Protein AF-A0A6G6J8R9-F1 (afdb_monomer_lite)

Structure (mmCIF, N/CA/C/O backbone):
data_AF-A0A6G6J8R9-F1
#
_entry.id   AF-A0A6G6J8R9-F1
#
loop_
_atom_site.group_PDB
_atom_site.id
_atom_site.type_symbol
_atom_site.label_atom_id
_atom_site.label_alt_id
_atom_site.label_comp_id
_atom_site.label_asym_id
_atom_site.label_entity_id
_atom_site.label_seq_id
_ato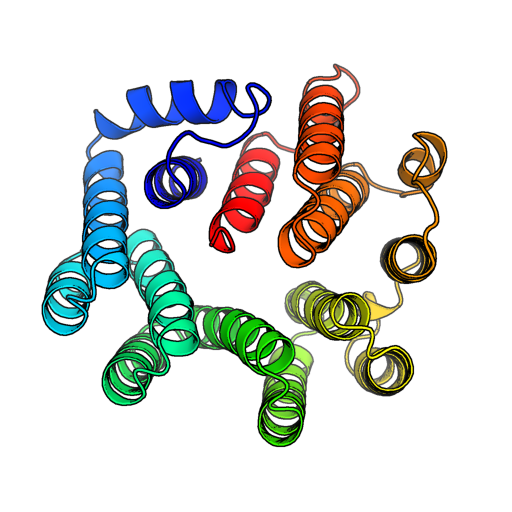m_site.pdbx_PDB_ins_code
_atom_site.Cartn_x
_atom_site.Cartn_y
_atom_site.Cartn_z
_atom_site.occupancy
_atom_site.B_iso_or_equiv
_atom_site.auth_seq_id
_atom_site.auth_comp_id
_atom_site.auth_asym_id
_atom_site.auth_atom_id
_atom_site.pdbx_PDB_model_num
ATOM 1 N N . MET A 1 1 ? 0.913 16.385 2.248 1.00 61.44 1 MET A N 1
ATOM 2 C CA . MET A 1 1 ? 1.879 16.703 3.328 1.00 61.44 1 MET A CA 1
ATOM 3 C C . MET A 1 1 ? 1.403 16.139 4.664 1.00 61.44 1 MET A C 1
ATOM 5 O O . MET A 1 1 ? 2.115 15.344 5.250 1.00 61.44 1 MET A O 1
ATOM 9 N N . TRP A 1 2 ? 0.182 16.445 5.098 1.00 71.56 2 TRP A N 1
ATOM 10 C CA . TRP A 1 2 ? -0.370 16.052 6.407 1.00 71.56 2 TRP A CA 1
ATOM 11 C C . TRP A 1 2 ? -0.486 14.539 6.625 1.00 71.56 2 TRP A C 1
ATOM 13 O O . TRP A 1 2 ? -0.008 14.016 7.627 1.00 71.56 2 TRP A O 1
ATOM 23 N N . LYS A 1 3 ? -0.973 13.816 5.610 1.00 70.94 3 LYS A N 1
ATOM 24 C CA . LYS A 1 3 ? -0.937 12.347 5.555 1.00 70.94 3 LYS A CA 1
ATOM 25 C C . LYS A 1 3 ? 0.470 11.773 5.774 1.00 70.94 3 LYS A C 1
ATOM 27 O O . LYS A 1 3 ? 0.625 10.765 6.453 1.00 70.94 3 LYS A O 1
ATOM 32 N N . ALA A 1 4 ? 1.501 12.422 5.225 1.00 68.88 4 ALA A N 1
ATOM 33 C CA . ALA A 1 4 ? 2.893 11.996 5.390 1.00 68.88 4 ALA A CA 1
ATOM 34 C C . ALA A 1 4 ? 3.371 12.178 6.827 1.00 68.88 4 ALA A C 1
ATOM 36 O O . ALA A 1 4 ? 3.958 11.262 7.392 1.00 68.88 4 ALA A O 1
ATOM 37 N N . THR A 1 5 ? 3.041 13.314 7.437 1.00 69.81 5 THR A N 1
ATOM 38 C CA . THR A 1 5 ? 3.308 13.577 8.851 1.00 69.81 5 THR A CA 1
ATOM 39 C C . THR A 1 5 ? 2.690 12.520 9.766 1.00 69.81 5 THR A C 1
ATOM 41 O O . THR A 1 5 ? 3.388 11.956 10.608 1.00 69.81 5 THR A O 1
ATOM 44 N N . ALA A 1 6 ? 1.398 12.229 9.602 1.00 67.62 6 ALA A N 1
ATOM 45 C CA . ALA A 1 6 ? 0.714 11.227 10.416 1.00 67.62 6 ALA A CA 1
ATOM 46 C C . ALA A 1 6 ? 1.322 9.830 10.228 1.00 67.62 6 ALA A C 1
ATOM 48 O O . ALA A 1 6 ? 1.590 9.127 11.199 1.00 67.62 6 ALA A O 1
ATOM 49 N N . ALA A 1 7 ? 1.630 9.452 8.983 1.00 71.81 7 ALA A N 1
ATOM 50 C CA . ALA A 1 7 ? 2.270 8.174 8.693 1.00 71.81 7 ALA A CA 1
ATOM 51 C C . ALA A 1 7 ? 3.651 8.037 9.368 1.00 71.81 7 ALA A C 1
ATOM 53 O O . ALA A 1 7 ? 3.962 6.974 9.902 1.00 71.81 7 ALA A O 1
ATOM 54 N N . VAL A 1 8 ? 4.455 9.112 9.418 1.00 71.38 8 VAL A N 1
ATOM 55 C CA . VAL A 1 8 ? 5.732 9.137 10.163 1.00 71.38 8 VAL A CA 1
ATOM 56 C C . VAL A 1 8 ? 5.507 8.902 11.661 1.00 71.38 8 VAL A C 1
ATOM 58 O O . VAL A 1 8 ? 6.225 8.109 12.269 1.00 71.38 8 VAL A O 1
ATOM 61 N N . ARG A 1 9 ? 4.491 9.536 12.262 1.00 73.69 9 ARG A N 1
ATOM 62 C CA . ARG A 1 9 ? 4.158 9.358 13.689 1.00 73.69 9 ARG A CA 1
ATOM 63 C C . ARG A 1 9 ? 3.691 7.939 14.015 1.00 73.69 9 ARG A C 1
ATOM 65 O O . ARG A 1 9 ? 4.084 7.383 15.038 1.00 73.69 9 ARG A O 1
ATOM 72 N N . ILE A 1 10 ? 2.878 7.340 13.148 1.00 69.62 10 ILE A N 1
ATOM 73 C CA . ILE A 1 10 ? 2.374 5.968 13.318 1.00 69.62 10 ILE A CA 1
ATOM 74 C C . ILE A 1 10 ? 3.501 4.932 13.211 1.00 69.62 10 ILE A C 1
ATOM 76 O O . ILE A 1 10 ? 3.492 3.931 13.934 1.00 69.62 10 ILE A O 1
ATOM 80 N N . ALA A 1 11 ? 4.457 5.147 12.306 1.00 69.62 11 ALA A N 1
ATOM 81 C CA . ALA A 1 11 ? 5.571 4.227 12.094 1.00 69.62 11 ALA A CA 1
ATOM 82 C C . ALA A 1 11 ? 6.574 4.215 13.266 1.00 69.62 11 ALA A C 1
ATOM 84 O O . ALA A 1 11 ? 7.156 3.173 13.553 1.00 69.62 11 ALA A O 1
ATOM 85 N N . GLY A 1 12 ? 6.751 5.340 13.969 1.00 62.19 12 GLY A N 1
ATOM 86 C CA . GLY A 1 12 ? 7.795 5.491 14.989 1.00 62.19 12 GLY A CA 1
ATOM 87 C C . GLY A 1 12 ? 9.200 5.647 14.378 1.00 62.19 12 GLY A C 1
ATOM 88 O O . GLY A 1 12 ? 9.509 5.140 13.303 1.00 62.19 12 GLY A O 1
ATOM 89 N N . THR A 1 13 ? 10.079 6.398 15.043 1.00 52.44 13 THR A N 1
ATOM 90 C CA . THR A 1 13 ? 11.342 6.938 14.489 1.00 52.44 13 THR A CA 1
ATOM 91 C C . THR A 1 13 ? 12.520 5.947 14.406 1.00 52.44 13 THR A C 1
ATOM 93 O O . THR A 1 13 ? 13.646 6.313 14.725 1.00 52.44 13 THR A O 1
ATOM 96 N N . ASN A 1 14 ? 12.303 4.706 13.957 1.00 52.75 14 ASN A N 1
ATOM 97 C CA . ASN A 1 14 ? 13.387 3.733 13.699 1.00 52.75 14 ASN A CA 1
ATOM 98 C C . ASN A 1 14 ? 13.639 3.475 12.197 1.00 52.75 14 ASN A C 1
ATOM 100 O O . ASN A 1 14 ? 14.256 2.477 11.823 1.00 52.75 14 ASN A O 1
ATOM 104 N N . GLU A 1 15 ? 13.168 4.375 11.335 1.00 54.03 15 GLU A N 1
ATOM 105 C CA . GLU A 1 15 ? 13.446 4.396 9.894 1.00 54.03 15 GLU A CA 1
ATOM 106 C C . GLU A 1 15 ? 14.740 5.204 9.611 1.00 54.03 15 GLU A C 1
ATOM 108 O O . GLU A 1 15 ? 15.141 6.022 10.442 1.00 54.03 15 GLU A O 1
ATOM 113 N N . PRO A 1 16 ? 15.444 4.988 8.481 1.00 53.19 16 PRO A N 1
ATOM 114 C CA . PRO A 1 16 ? 16.748 5.610 8.221 1.00 53.19 16 PRO A CA 1
ATOM 115 C C . PRO A 1 16 ? 16.695 7.146 8.299 1.00 53.19 16 PRO A C 1
ATOM 117 O O . PRO A 1 16 ? 15.676 7.743 7.947 1.00 53.19 16 PRO A O 1
ATOM 120 N N . GLU A 1 17 ? 17.831 7.803 8.596 1.00 51.09 17 GLU A N 1
ATOM 121 C CA . GLU A 1 17 ? 18.002 9.277 8.510 1.00 51.09 17 GLU A CA 1
ATOM 122 C C . GLU A 1 17 ? 17.487 9.892 7.182 1.00 51.09 17 GLU A C 1
ATOM 124 O O . GLU A 1 17 ? 17.269 11.098 7.083 1.00 51.09 17 GLU A O 1
ATOM 129 N N . ALA A 1 18 ? 17.254 9.070 6.157 1.00 51.44 18 ALA A N 1
ATOM 130 C CA . ALA A 1 18 ? 16.716 9.416 4.846 1.00 51.44 18 ALA A CA 1
ATOM 131 C C . ALA A 1 18 ? 15.353 10.139 4.837 1.00 51.44 18 ALA A C 1
ATOM 133 O O . ALA A 1 18 ? 15.073 10.841 3.861 1.00 51.44 18 ALA A O 1
ATOM 134 N N . LEU A 1 19 ? 14.514 10.004 5.875 1.00 57.03 19 LEU A N 1
ATOM 135 C CA . LEU A 1 19 ? 13.190 10.656 5.942 1.00 57.03 19 LEU A CA 1
ATOM 136 C C . LEU A 1 19 ? 13.160 11.919 6.828 1.00 57.03 19 LEU A C 1
ATOM 138 O O . LEU A 1 19 ? 12.092 12.475 7.076 1.00 57.03 19 LEU A O 1
ATOM 142 N N . ARG A 1 20 ? 14.324 12.425 7.261 1.00 60.62 20 ARG A N 1
ATOM 143 C CA . ARG A 1 20 ? 14.467 13.561 8.199 1.00 60.62 20 ARG A CA 1
ATOM 144 C C . ARG A 1 20 ? 13.730 14.839 7.772 1.00 60.62 20 ARG A C 1
ATOM 146 O O . ARG A 1 20 ? 13.258 15.583 8.623 1.00 60.62 20 ARG A O 1
ATOM 153 N N . ALA A 1 21 ? 13.582 15.086 6.468 1.00 62.03 21 ALA A N 1
ATOM 154 C CA . ALA A 1 21 ? 12.791 16.213 5.964 1.00 62.03 21 ALA A CA 1
ATOM 155 C C . ALA A 1 21 ? 11.290 16.064 6.284 1.00 62.03 21 ALA A C 1
ATOM 157 O O . ALA A 1 21 ? 10.670 17.018 6.744 1.00 62.03 21 ALA A O 1
ATOM 158 N N . LEU A 1 22 ? 10.732 14.856 6.130 1.00 62.38 22 LEU A N 1
ATOM 159 C CA . LEU A 1 22 ? 9.338 14.567 6.486 1.00 62.38 22 LEU A CA 1
ATOM 160 C C . LEU A 1 22 ? 9.120 14.606 8.001 1.00 62.38 22 LEU A C 1
ATOM 162 O O . LEU A 1 22 ? 8.048 14.997 8.444 1.00 62.38 22 LEU A O 1
ATOM 166 N N . GLN A 1 23 ? 10.133 14.247 8.793 1.00 63.09 23 GLN A N 1
ATOM 167 C CA . GLN A 1 23 ? 10.086 14.367 10.251 1.00 63.09 23 GLN A CA 1
ATOM 168 C C . GLN A 1 23 ? 10.078 15.834 10.714 1.00 63.09 23 GLN A C 1
ATOM 170 O O . GLN A 1 23 ? 9.249 16.217 11.533 1.00 63.09 23 GLN A O 1
ATOM 175 N N . ASN A 1 24 ? 10.935 16.682 10.144 1.00 66.50 24 ASN A N 1
ATOM 176 C CA . ASN A 1 24 ? 10.939 18.113 10.464 1.00 66.50 24 ASN A CA 1
ATOM 177 C C . ASN A 1 24 ? 9.623 18.799 10.043 1.00 66.50 24 ASN A C 1
ATOM 179 O O . ASN A 1 24 ? 9.108 19.661 10.758 1.00 66.50 24 ASN A O 1
ATOM 183 N N . ASP A 1 25 ? 9.056 18.411 8.896 1.00 64.31 25 ASP A N 1
ATOM 184 C CA . ASP A 1 25 ? 7.737 18.885 8.459 1.00 64.31 25 ASP A CA 1
ATOM 185 C C . ASP A 1 25 ? 6.617 18.353 9.370 1.00 64.31 25 ASP A C 1
ATOM 187 O O . ASP A 1 25 ? 5.638 19.058 9.627 1.00 64.31 25 ASP A O 1
ATOM 191 N N . ALA A 1 26 ? 6.781 17.145 9.921 1.00 59.88 26 ALA A N 1
ATOM 192 C CA . ALA A 1 26 ? 5.844 16.550 10.863 1.00 59.88 26 ALA A CA 1
ATOM 193 C C . ALA A 1 26 ? 5.741 17.319 12.185 1.00 59.88 26 ALA A C 1
ATOM 195 O O . ALA A 1 26 ? 4.640 17.532 12.699 1.00 59.88 26 ALA A O 1
ATOM 196 N N . GLU A 1 27 ? 6.876 17.762 12.715 1.00 63.28 27 GLU A N 1
ATOM 197 C CA . GLU A 1 27 ? 6.947 18.558 13.942 1.00 63.28 27 GLU A CA 1
ATOM 198 C C . GLU A 1 27 ? 6.310 19.940 13.756 1.00 63.28 27 GLU A C 1
ATOM 200 O O . GLU A 1 27 ? 5.535 20.385 14.599 1.00 63.28 27 GLU A O 1
ATOM 205 N N . ARG A 1 28 ? 6.557 20.597 12.616 1.00 62.78 28 ARG A N 1
ATOM 206 C CA . ARG A 1 28 ? 5.959 21.908 12.301 1.00 62.78 28 ARG A CA 1
ATOM 207 C C . ARG A 1 28 ? 4.454 21.833 12.058 1.00 62.78 28 ARG A C 1
ATOM 209 O O . ARG A 1 28 ? 3.733 22.767 12.402 1.00 62.78 28 ARG A O 1
ATOM 216 N N . PHE A 1 29 ? 3.981 20.748 11.447 1.00 60.94 29 PHE A N 1
ATOM 217 C CA . PHE A 1 29 ? 2.576 20.584 11.076 1.00 60.94 29 PHE A CA 1
ATOM 218 C C . PHE A 1 29 ? 1.640 20.419 12.281 1.00 60.94 29 PHE A C 1
ATOM 220 O O . PHE A 1 29 ? 0.518 20.928 12.249 1.00 60.94 29 PHE A O 1
ATOM 227 N N . ALA A 1 30 ? 2.101 19.763 13.347 1.00 58.84 30 ALA A N 1
ATOM 228 C CA . ALA A 1 30 ? 1.303 19.532 14.553 1.00 58.84 30 ALA A CA 1
ATOM 229 C C . ALA A 1 30 ? 0.831 20.826 15.235 1.00 58.84 30 ALA A C 1
ATOM 231 O O . ALA A 1 30 ? -0.197 20.843 15.896 1.00 58.84 30 ALA A O 1
ATOM 232 N N . CYS A 1 31 ? 1.522 21.942 14.997 1.00 55.59 31 CYS A N 1
ATOM 233 C CA . CYS A 1 31 ? 1.159 23.252 15.531 1.00 55.59 31 CYS A CA 1
ATOM 234 C C . CYS A 1 31 ? 0.011 23.953 14.769 1.00 55.59 31 CYS A C 1
ATOM 236 O O . CYS A 1 31 ? -0.214 25.145 14.974 1.00 55.59 31 CYS A O 1
ATOM 238 N N . THR A 1 32 ? -0.690 23.267 13.859 1.00 67.56 32 THR A N 1
ATOM 239 C CA . THR A 1 32 ? -1.785 23.836 13.050 1.00 67.56 32 THR A CA 1
ATOM 240 C C . THR A 1 32 ? -3.132 23.190 13.381 1.00 67.56 32 THR A C 1
ATOM 242 O O . THR A 1 32 ? -3.178 22.048 13.826 1.00 67.56 32 THR A O 1
ATOM 245 N N . ALA A 1 33 ? -4.247 23.880 13.107 1.00 61.00 33 ALA A N 1
ATOM 246 C CA . ALA A 1 33 ? -5.592 23.327 13.320 1.00 61.00 33 ALA A CA 1
ATOM 247 C C . ALA A 1 33 ? -5.860 22.058 12.485 1.00 61.00 33 ALA A C 1
ATOM 249 O O . ALA A 1 33 ? -6.494 21.129 12.962 1.00 61.00 33 ALA A O 1
ATOM 250 N N . GLN A 1 34 ? -5.323 21.974 11.263 1.00 64.69 34 GLN A N 1
ATOM 251 C CA . GLN A 1 34 ? -5.350 20.733 10.477 1.00 64.69 34 GLN A CA 1
ATOM 252 C C . GLN A 1 34 ? -4.402 19.671 11.051 1.00 64.69 34 GLN A C 1
ATOM 254 O O . GLN A 1 34 ? -4.694 18.485 10.954 1.00 64.69 34 GLN A O 1
ATOM 259 N N . GLY A 1 35 ? -3.307 20.078 11.697 1.00 69.69 35 GLY A N 1
ATOM 260 C CA . GLY A 1 35 ? -2.416 19.210 12.473 1.00 69.69 35 GLY A CA 1
ATOM 261 C C . GLY A 1 35 ? -3.144 18.377 13.517 1.00 69.69 35 GLY A C 1
ATOM 262 O O . GLY A 1 35 ? -2.869 17.185 13.640 1.00 69.69 35 GLY A O 1
ATOM 263 N N . PHE A 1 36 ? -4.123 18.985 14.185 1.00 77.62 36 PHE A N 1
ATOM 264 C CA . PHE A 1 36 ? -4.894 18.369 15.259 1.00 77.62 36 PHE A CA 1
ATOM 265 C C . PHE A 1 36 ? -5.610 17.074 14.837 1.00 77.62 36 PHE A C 1
ATOM 267 O O . PHE A 1 36 ? -5.416 16.039 15.468 1.00 77.62 36 PHE A O 1
ATOM 274 N N . TYR A 1 37 ? -6.377 17.071 13.739 1.00 84.25 37 TYR A N 1
ATOM 275 C CA . TYR A 1 37 ? -7.113 15.864 13.320 1.00 84.25 37 TYR A CA 1
ATOM 276 C C . TYR A 1 37 ? -6.187 14.711 12.909 1.00 84.25 37 TYR A C 1
ATOM 278 O O . TYR A 1 37 ? -6.470 13.542 13.162 1.00 84.25 37 TYR A O 1
ATOM 286 N N . TRP A 1 38 ? -5.047 15.031 12.297 1.00 82.31 38 TRP A N 1
ATOM 287 C CA . TRP A 1 38 ? -4.040 14.040 11.914 1.00 82.31 38 TRP A CA 1
ATOM 288 C C . TRP A 1 38 ? -3.227 13.528 13.116 1.00 82.31 38 TRP A C 1
ATOM 290 O O . TRP A 1 38 ? -2.711 12.407 13.078 1.00 82.31 38 TRP A O 1
ATOM 300 N N . GLU A 1 39 ? -3.129 14.314 14.189 1.00 83.19 39 GLU A N 1
ATOM 301 C CA . GLU A 1 39 ? -2.604 13.879 15.484 1.00 83.19 39 GLU A CA 1
ATOM 302 C C . GLU A 1 39 ? -3.569 12.903 16.160 1.00 83.19 39 GLU A C 1
ATOM 304 O O . GLU A 1 39 ? -3.156 11.783 16.457 1.00 83.19 39 GLU A O 1
ATOM 309 N N . GLN A 1 40 ? -4.859 13.242 16.247 1.00 88.06 40 GLN A N 1
ATOM 310 C CA . GLN A 1 40 ? -5.900 12.328 16.737 1.00 88.06 40 GLN A CA 1
ATOM 311 C C . GLN A 1 40 ? -5.930 11.011 15.945 1.00 88.06 40 GLN A C 1
ATOM 313 O O . GLN A 1 40 ? -5.972 9.927 16.527 1.00 88.06 40 GLN A O 1
ATOM 318 N N . ALA A 1 41 ? -5.835 11.088 14.612 1.00 89.00 41 ALA A N 1
ATOM 319 C CA . ALA A 1 41 ? -5.735 9.917 13.743 1.00 89.00 41 ALA A CA 1
ATOM 320 C C . ALA A 1 41 ? -4.517 9.046 14.086 1.00 89.00 41 ALA A C 1
ATOM 322 O O . ALA A 1 41 ? -4.616 7.819 14.119 1.00 89.00 41 ALA A O 1
ATOM 323 N N . SER A 1 42 ? -3.367 9.669 14.353 1.00 85.31 42 SER A N 1
ATOM 324 C CA . SER A 1 42 ? -2.138 8.954 14.710 1.00 85.31 42 SER A CA 1
ATOM 325 C C . SER A 1 42 ? -2.252 8.285 16.081 1.00 85.31 42 SER A C 1
ATOM 327 O O . SER A 1 42 ? -1.893 7.116 16.218 1.00 85.31 42 SER A O 1
ATOM 329 N N . GLU A 1 43 ? -2.770 8.998 17.082 1.00 89.12 43 GLU A N 1
ATOM 330 C CA . GLU A 1 43 ? -2.964 8.493 18.446 1.00 89.12 43 GLU A CA 1
ATOM 331 C C . GLU A 1 43 ? -3.916 7.298 18.475 1.00 89.12 43 GLU A C 1
ATOM 333 O O . GLU A 1 43 ? -3.581 6.258 19.046 1.00 89.12 43 GLU A O 1
ATOM 338 N N . ALA A 1 44 ? -5.050 7.388 17.780 1.00 93.38 44 ALA A N 1
ATOM 339 C CA . ALA A 1 44 ? -6.012 6.296 17.731 1.00 93.38 44 ALA A CA 1
ATOM 340 C C . ALA A 1 44 ? -5.432 5.032 17.066 1.00 93.38 44 ALA A C 1
ATOM 342 O O . ALA A 1 44 ? -5.658 3.912 17.525 1.00 93.38 44 ALA A O 1
ATOM 343 N N . VAL A 1 45 ? -4.606 5.179 16.024 1.00 91.94 45 VAL A N 1
ATOM 344 C CA . VAL A 1 45 ? -3.904 4.027 15.430 1.00 91.94 45 VAL A CA 1
ATOM 345 C C . VAL A 1 45 ? -2.889 3.425 16.410 1.00 91.94 45 VAL A C 1
ATOM 347 O O . VAL A 1 45 ? -2.751 2.202 16.466 1.00 91.94 45 VAL A O 1
ATOM 350 N N . GLN A 1 46 ? -2.210 4.236 17.229 1.00 89.88 46 GLN A N 1
ATOM 351 C CA . GLN A 1 46 ? -1.320 3.724 18.281 1.00 89.88 46 GLN A CA 1
ATOM 352 C C . GLN A 1 46 ? -2.087 2.972 19.381 1.00 89.88 46 GLN A C 1
ATOM 354 O O . GLN A 1 46 ? -1.608 1.949 19.875 1.00 89.88 46 GLN A O 1
ATOM 359 N N . GLU A 1 47 ? -3.300 3.409 19.738 1.00 93.88 47 GLU A N 1
ATOM 360 C CA . GLU A 1 47 ? -4.180 2.657 20.644 1.00 93.88 47 GLU A CA 1
ATOM 361 C C . GLU A 1 47 ? -4.494 1.264 20.092 1.00 93.88 47 GLU A C 1
ATOM 363 O O . GLU A 1 47 ? -4.388 0.269 20.817 1.00 93.88 47 GLU A O 1
ATOM 368 N N . ALA A 1 48 ? -4.798 1.173 18.797 1.00 93.94 48 ALA A N 1
ATOM 369 C CA . ALA A 1 48 ? -5.039 -0.099 18.132 1.00 93.94 48 ALA A CA 1
ATOM 370 C C . ALA A 1 48 ? -3.799 -0.994 18.084 1.00 93.94 48 ALA A C 1
ATOM 372 O O . ALA A 1 48 ? -3.905 -2.189 18.359 1.00 93.94 48 ALA A O 1
ATOM 373 N N . LYS A 1 49 ? -2.616 -0.430 17.794 1.00 91.00 49 LYS A N 1
ATOM 374 C CA . LYS A 1 49 ? -1.338 -1.165 17.855 1.00 91.00 49 LYS A CA 1
ATOM 375 C C . LYS A 1 49 ? -1.064 -1.722 19.254 1.00 91.00 49 LYS A C 1
ATOM 377 O O . LYS A 1 49 ? -0.482 -2.793 19.388 1.00 91.00 49 LYS A O 1
ATOM 382 N N . ALA A 1 50 ? -1.542 -1.040 20.293 1.00 92.25 50 ALA A N 1
ATOM 383 C CA . ALA A 1 50 ? -1.500 -1.513 21.673 1.00 92.25 50 ALA A CA 1
ATOM 384 C C . ALA A 1 50 ? -2.657 -2.471 22.047 1.00 92.25 50 ALA A C 1
ATOM 386 O O . ALA A 1 50 ? -2.853 -2.762 23.228 1.00 92.25 50 ALA A O 1
ATOM 387 N N . GLY A 1 51 ? -3.440 -2.944 21.071 1.00 93.38 51 GLY A N 1
ATOM 388 C CA . GLY A 1 51 ? -4.538 -3.897 21.248 1.00 93.38 51 GLY A CA 1
ATOM 389 C C . GLY A 1 51 ? -5.867 -3.290 21.712 1.00 93.38 51 GLY A C 1
ATOM 390 O O . GLY A 1 51 ? -6.839 -4.024 21.891 1.00 93.38 51 GLY A O 1
ATOM 391 N N . ARG A 1 52 ? -5.955 -1.966 21.893 1.00 96.50 52 ARG A N 1
ATOM 392 C CA . ARG A 1 52 ? -7.165 -1.267 22.365 1.00 96.50 52 ARG A CA 1
ATOM 393 C C . ARG A 1 52 ? -8.073 -0.871 21.197 1.00 96.50 52 ARG A C 1
ATOM 395 O O . ARG A 1 52 ? -8.325 0.305 20.962 1.00 96.50 52 ARG A O 1
ATOM 402 N N . PHE A 1 53 ? -8.559 -1.864 20.455 1.00 96.19 53 PHE A N 1
ATOM 403 C CA . PHE A 1 53 ? -9.320 -1.650 19.216 1.00 96.19 53 PHE A CA 1
ATOM 404 C C . PHE A 1 53 ? -10.640 -0.888 19.404 1.00 96.19 53 PHE A C 1
ATOM 406 O O . PHE A 1 53 ? -10.931 0.005 18.615 1.00 96.19 53 PHE A O 1
ATOM 413 N N . ASP A 1 54 ? -11.422 -1.202 20.443 1.00 95.50 54 ASP A N 1
ATOM 414 C CA . ASP A 1 54 ? -12.704 -0.522 20.692 1.00 95.50 54 ASP A CA 1
ATOM 415 C C . ASP A 1 54 ? -12.501 0.971 21.016 1.00 95.50 54 ASP A C 1
ATOM 417 O O . ASP A 1 54 ? -13.252 1.830 20.546 1.00 95.50 54 ASP A O 1
ATOM 421 N N . GLN A 1 55 ? -11.450 1.283 21.785 1.00 96.31 55 GLN A N 1
ATOM 422 C CA . GLN A 1 55 ? -11.066 2.660 22.098 1.00 96.31 55 GLN A CA 1
ATOM 423 C C . GLN A 1 55 ? -10.605 3.385 20.832 1.00 96.31 55 GLN A C 1
ATOM 425 O O . GLN A 1 55 ? -11.147 4.441 20.520 1.00 96.31 55 GLN A O 1
ATOM 430 N N . ALA A 1 56 ? -9.714 2.765 20.052 1.00 96.75 56 ALA A N 1
ATOM 431 C CA . ALA A 1 56 ? -9.232 3.318 18.792 1.00 96.75 56 ALA A CA 1
ATOM 432 C C . ALA A 1 56 ? -10.378 3.650 17.827 1.00 96.75 56 ALA A C 1
ATOM 434 O O . ALA A 1 56 ? -10.423 4.745 17.274 1.00 96.75 56 ALA A O 1
ATOM 435 N N . LEU A 1 57 ? -11.336 2.735 17.645 1.00 95.88 57 LEU A N 1
ATOM 436 C CA . LEU A 1 57 ? -12.478 2.962 16.759 1.00 95.88 57 LEU A CA 1
ATOM 437 C C . LEU A 1 57 ? -13.379 4.101 17.264 1.00 95.88 57 LEU A C 1
ATOM 439 O O . LEU A 1 57 ? -13.851 4.909 16.465 1.00 95.88 57 LEU A O 1
ATOM 443 N N . THR A 1 58 ? -13.576 4.198 18.583 1.00 96.44 58 THR A N 1
ATOM 444 C CA . THR A 1 58 ? -14.315 5.309 19.201 1.00 96.44 58 THR A CA 1
ATOM 445 C C . THR A 1 58 ? -13.608 6.640 18.938 1.00 96.44 58 THR A C 1
ATOM 447 O O . THR A 1 58 ? -14.241 7.567 18.434 1.00 96.44 58 THR A O 1
ATOM 450 N N . SER A 1 59 ? -12.298 6.717 19.190 1.00 96.06 59 SER A N 1
ATOM 451 C CA . SER A 1 59 ? -11.469 7.900 18.931 1.00 96.06 59 SER A CA 1
ATOM 452 C C . SER A 1 59 ? -11.525 8.316 17.455 1.00 96.06 59 SER A C 1
ATOM 454 O O . SER A 1 59 ? -11.755 9.482 17.150 1.00 96.06 59 SER A O 1
ATOM 456 N N . ILE A 1 60 ? -11.411 7.360 16.525 1.00 95.25 60 ILE A N 1
ATOM 457 C CA . ILE A 1 60 ? -11.474 7.624 15.078 1.00 95.25 60 ILE A CA 1
ATOM 458 C C . ILE A 1 60 ? -12.844 8.166 14.658 1.00 95.25 60 ILE A C 1
ATOM 460 O O . ILE A 1 60 ? -12.919 9.084 13.844 1.00 95.25 60 ILE A O 1
ATOM 464 N N . SER A 1 61 ? -13.934 7.644 15.228 1.00 93.62 61 SER A N 1
ATOM 465 C CA . SER A 1 61 ? -15.291 8.109 14.906 1.00 93.62 61 SER A CA 1
ATOM 466 C C . SER A 1 61 ? -15.551 9.572 15.289 1.00 93.62 61 SER A C 1
ATOM 468 O O . SER A 1 61 ? -16.466 10.189 14.749 1.00 93.62 61 SER A O 1
ATOM 470 N N . GLN A 1 62 ? -14.741 10.129 16.195 1.00 94.50 62 GLN A N 1
ATOM 471 C CA . GLN A 1 62 ? -14.828 11.517 16.653 1.00 94.50 62 GLN A CA 1
ATOM 472 C C . GLN A 1 62 ? -13.964 12.482 15.827 1.00 94.50 62 GLN A C 1
ATOM 474 O O . GLN A 1 62 ? -14.056 13.693 16.020 1.00 94.50 62 GLN A O 1
ATOM 479 N N . ILE A 1 63 ? -13.134 11.978 14.908 1.00 93.19 63 ILE A N 1
ATOM 480 C CA . ILE A 1 63 ? -12.309 12.815 14.033 1.00 93.19 63 ILE A CA 1
ATOM 481 C C . ILE A 1 63 ? -13.218 13.475 12.995 1.00 93.19 63 ILE A C 1
ATOM 483 O O . ILE A 1 63 ? -13.829 12.791 12.171 1.00 93.19 63 ILE A O 1
ATOM 487 N N . GLU A 1 64 ? -13.306 14.806 13.022 1.00 91.50 64 GLU A N 1
ATOM 488 C CA . GLU A 1 64 ? -14.192 15.560 12.124 1.00 91.50 64 GLU A CA 1
ATOM 489 C C . GLU A 1 64 ? -13.668 15.583 10.680 1.00 91.50 64 GLU A C 1
ATOM 491 O O . GLU A 1 64 ? -14.451 15.432 9.738 1.00 91.50 64 GLU A O 1
ATOM 496 N N . ASP A 1 65 ? -12.349 15.716 10.498 1.00 90.75 65 ASP A N 1
ATOM 497 C CA . ASP A 1 65 ? -11.710 15.682 9.180 1.00 90.75 65 ASP A CA 1
ATOM 498 C C . ASP A 1 65 ? -11.812 14.287 8.549 1.00 90.75 65 ASP A C 1
ATOM 500 O O . ASP A 1 65 ? -11.268 13.300 9.053 1.00 90.75 65 ASP A O 1
ATOM 504 N N . ARG A 1 66 ? -12.523 14.212 7.421 1.00 91.12 66 ARG A N 1
ATOM 505 C CA . ARG A 1 66 ? -12.807 12.949 6.729 1.00 91.12 66 ARG A CA 1
ATOM 506 C C . ARG A 1 66 ? -11.537 12.255 6.242 1.00 91.12 66 ARG A C 1
ATOM 508 O O . ARG A 1 66 ? -11.431 11.045 6.392 1.00 91.12 66 ARG A O 1
ATOM 515 N N . ASP A 1 67 ? -10.568 12.998 5.709 1.00 88.50 67 ASP A N 1
ATOM 516 C CA . ASP A 1 67 ? -9.340 12.407 5.168 1.00 88.50 67 ASP A CA 1
ATOM 517 C C . ASP A 1 67 ? -8.493 11.765 6.281 1.00 88.50 67 ASP A C 1
ATOM 519 O O . ASP A 1 67 ? -7.976 10.654 6.116 1.00 88.50 67 ASP A O 1
ATOM 523 N N . ALA A 1 68 ? -8.380 12.427 7.438 1.00 88.69 68 ALA A N 1
ATOM 524 C CA . ALA A 1 68 ? -7.713 11.883 8.619 1.00 88.69 68 ALA A CA 1
ATOM 525 C C . ALA A 1 68 ? -8.454 10.657 9.191 1.00 88.69 68 ALA A C 1
ATOM 527 O O . ALA A 1 68 ? -7.822 9.661 9.577 1.00 88.69 68 ALA A O 1
ATOM 528 N N . ARG A 1 69 ? -9.792 10.694 9.203 1.00 93.94 69 ARG A N 1
ATOM 529 C CA . ARG A 1 69 ? -10.644 9.573 9.627 1.00 93.94 69 ARG A CA 1
ATOM 530 C C . ARG A 1 69 ? -10.494 8.359 8.704 1.00 93.94 69 ARG A C 1
ATOM 532 O O . ARG A 1 69 ? -10.185 7.269 9.177 1.00 93.94 69 ARG A O 1
ATOM 539 N N . ASP A 1 70 ? -10.610 8.537 7.391 1.00 92.94 70 ASP A N 1
ATOM 540 C CA . ASP A 1 70 ? -10.478 7.457 6.403 1.00 92.94 70 ASP A CA 1
ATOM 541 C C . ASP A 1 70 ? -9.077 6.829 6.421 1.00 92.94 70 ASP A C 1
ATOM 543 O O . ASP A 1 70 ? -8.913 5.604 6.315 1.00 92.94 70 ASP A O 1
ATOM 547 N N . PHE A 1 71 ? -8.044 7.658 6.599 1.00 90.06 71 PHE A N 1
ATOM 548 C CA . PHE A 1 71 ? -6.672 7.189 6.744 1.00 90.06 71 PHE A CA 1
ATOM 549 C C . PHE A 1 71 ? -6.491 6.317 7.993 1.00 90.06 71 PHE A C 1
ATOM 551 O O . PHE A 1 71 ? -5.946 5.215 7.888 1.00 90.0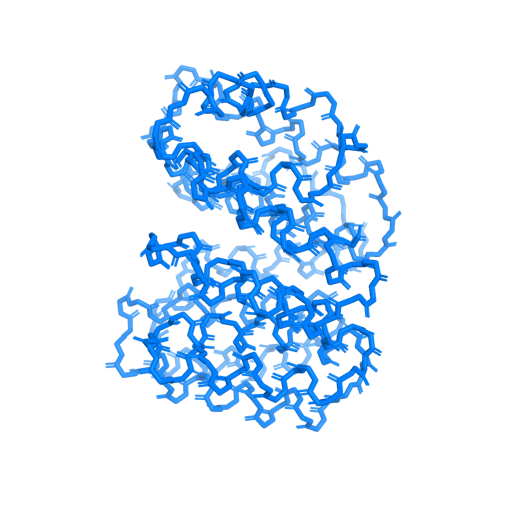6 71 PHE A O 1
ATOM 558 N N . SER A 1 72 ? -6.959 6.774 9.159 1.00 92.56 72 SER A N 1
ATOM 559 C CA . SER A 1 72 ? -6.837 6.023 10.416 1.00 92.56 72 SER A CA 1
ATOM 560 C C . SER A 1 72 ? -7.677 4.744 10.421 1.00 92.56 72 SER A C 1
ATOM 562 O O . SER A 1 72 ? -7.160 3.697 10.814 1.00 92.56 72 SER A O 1
ATOM 564 N N . LEU A 1 73 ? -8.904 4.765 9.885 1.00 95.50 73 LEU A N 1
ATOM 565 C CA . LEU A 1 73 ? -9.703 3.551 9.667 1.00 95.50 73 LEU A CA 1
ATOM 566 C C . LEU A 1 73 ? -8.957 2.547 8.783 1.00 95.50 73 LEU A C 1
ATOM 568 O O . LEU A 1 73 ? -8.876 1.363 9.099 1.00 95.50 73 LEU A O 1
ATOM 572 N N . SER A 1 74 ? -8.342 3.008 7.698 1.00 92.88 74 SER A N 1
ATOM 573 C CA . SER A 1 74 ? -7.590 2.111 6.826 1.00 92.88 74 SER A CA 1
ATOM 574 C C . SER A 1 74 ? -6.346 1.505 7.486 1.00 92.88 74 SER A C 1
ATOM 576 O O . SER A 1 74 ? -5.965 0.378 7.176 1.00 92.88 74 SER A O 1
ATOM 578 N N . GLN A 1 75 ? -5.680 2.243 8.378 1.00 91.31 75 GLN A N 1
ATOM 579 C CA . GLN A 1 75 ? -4.604 1.698 9.212 1.00 91.31 75 GLN A CA 1
ATOM 580 C C . GLN A 1 75 ? -5.142 0.666 10.206 1.00 91.31 75 GLN A C 1
ATOM 582 O O . GLN A 1 75 ? -4.536 -0.388 10.396 1.00 91.31 75 GLN A O 1
ATOM 587 N N . LEU A 1 76 ? -6.317 0.921 10.779 1.00 94.69 76 LEU A N 1
ATOM 588 C CA . LEU A 1 76 ? -6.977 0.001 11.693 1.00 94.69 76 LEU A CA 1
ATOM 589 C C . LEU A 1 76 ? -7.343 -1.329 11.010 1.00 94.69 76 LEU A C 1
ATOM 591 O O . LEU A 1 76 ? -7.208 -2.382 11.635 1.00 94.69 76 LEU A O 1
ATOM 595 N N . VAL A 1 77 ? -7.701 -1.315 9.718 1.00 95.44 77 VAL A N 1
ATOM 596 C CA . VAL A 1 77 ? -7.890 -2.535 8.905 1.00 95.44 77 VAL A CA 1
ATOM 597 C C . VAL A 1 77 ? -6.621 -3.383 8.865 1.00 95.44 77 VAL A C 1
ATOM 599 O O . VAL A 1 77 ? -6.706 -4.597 9.050 1.00 95.44 77 VAL A O 1
ATOM 602 N N . GLN A 1 78 ? -5.447 -2.772 8.674 1.00 92.50 78 GLN A N 1
ATOM 603 C CA . GLN A 1 78 ? -4.180 -3.504 8.701 1.00 92.50 78 GLN A CA 1
ATOM 604 C C . GLN A 1 78 ? -3.940 -4.133 10.073 1.00 92.50 78 GLN A C 1
ATOM 606 O O . GLN A 1 78 ? -3.787 -5.349 10.172 1.00 92.50 78 GLN A O 1
ATOM 611 N N . VAL A 1 79 ? -3.947 -3.310 11.127 1.00 93.50 79 VAL A N 1
ATOM 612 C CA . VAL A 1 79 ? -3.583 -3.733 12.487 1.00 93.50 79 VAL A CA 1
ATOM 613 C C . VAL A 1 79 ? -4.532 -4.820 12.995 1.00 93.50 79 VAL A C 1
ATOM 615 O O . VAL A 1 79 ? -4.089 -5.818 13.559 1.00 93.50 79 VAL A O 1
ATOM 618 N N . SER A 1 80 ? -5.839 -4.677 12.755 1.00 95.62 80 SER A N 1
ATOM 619 C CA . SER A 1 80 ? -6.831 -5.690 13.142 1.00 95.62 80 SER A CA 1
ATOM 620 C C . SER A 1 80 ? -6.717 -6.980 12.322 1.00 95.62 80 SER A C 1
ATOM 622 O O . SER A 1 80 ? -6.845 -8.063 12.895 1.00 95.62 80 SER A O 1
ATOM 624 N N . SER A 1 81 ? -6.409 -6.892 11.019 1.00 94.50 81 SER A N 1
ATOM 625 C CA . SER A 1 81 ? -6.167 -8.070 10.169 1.00 94.50 81 SER A CA 1
ATOM 626 C C . SER A 1 81 ? -4.909 -8.833 10.591 1.00 94.50 81 SER A C 1
ATOM 628 O O . SER A 1 81 ? -4.925 -10.061 10.680 1.00 94.50 81 SER A O 1
ATOM 630 N N . GLU A 1 82 ? -3.816 -8.124 10.881 1.00 92.50 82 GLU A N 1
ATOM 631 C CA . GLU A 1 82 ? -2.555 -8.719 11.340 1.00 92.50 82 GLU A CA 1
ATOM 632 C C . GLU A 1 82 ? -2.707 -9.370 12.721 1.00 92.50 82 GLU A C 1
ATOM 634 O O . GLU A 1 82 ? -2.217 -10.480 12.934 1.00 92.50 82 GLU A O 1
ATOM 639 N N . ALA A 1 83 ? -3.454 -8.730 13.627 1.00 93.31 83 ALA A N 1
ATOM 640 C CA . ALA A 1 83 ? -3.779 -9.260 14.949 1.00 93.31 83 ALA A CA 1
ATOM 641 C C . ALA A 1 83 ? -4.838 -10.380 14.933 1.00 93.31 83 ALA A C 1
ATOM 643 O O . ALA A 1 83 ? -5.141 -10.936 15.989 1.00 93.31 83 ALA A O 1
ATOM 644 N N . LYS A 1 84 ? -5.417 -10.708 13.766 1.00 93.25 84 LYS A N 1
ATOM 645 C CA . LYS A 1 84 ? -6.532 -11.662 13.608 1.00 93.25 84 LYS A CA 1
ATOM 646 C C . LYS A 1 84 ? -7.737 -11.331 14.503 1.00 93.25 84 LYS A C 1
ATOM 648 O O . LYS A 1 84 ? -8.410 -12.222 15.017 1.00 93.25 84 LYS A O 1
ATOM 653 N N . ASN A 1 85 ? -8.007 -10.042 14.710 1.00 95.50 85 ASN A N 1
ATOM 654 C CA . ASN A 1 85 ? -9.170 -9.577 15.459 1.00 95.50 85 ASN A CA 1
ATOM 655 C C . ASN A 1 85 ? -10.340 -9.327 14.498 1.00 95.50 85 ASN A C 1
ATOM 657 O O . ASN A 1 85 ? -10.575 -8.199 14.061 1.00 95.50 85 ASN A O 1
ATOM 661 N N . ASP A 1 86 ? -11.079 -10.392 14.181 1.00 94.38 86 ASP A N 1
ATOM 662 C CA . ASP A 1 86 ? -12.175 -10.358 13.205 1.00 94.38 86 ASP A CA 1
ATOM 663 C C . ASP A 1 86 ? -13.293 -9.378 13.584 1.00 94.38 86 ASP A C 1
ATOM 665 O O . ASP A 1 86 ? -13.895 -8.762 12.705 1.00 94.38 86 ASP A O 1
ATOM 669 N N . ARG A 1 87 ? -13.553 -9.189 14.885 1.00 96.31 87 ARG A N 1
ATOM 670 C CA . ARG A 1 87 ? -14.562 -8.236 15.368 1.00 96.31 87 ARG A CA 1
ATOM 671 C C . ARG A 1 87 ? -14.152 -6.800 15.054 1.00 96.31 87 ARG A C 1
ATOM 673 O O . ARG A 1 87 ? -14.926 -6.081 14.425 1.00 96.31 87 ARG A O 1
ATOM 680 N N . ALA A 1 88 ? -12.946 -6.405 15.460 1.00 95.94 88 ALA A N 1
ATOM 681 C CA . ALA A 1 88 ? -12.427 -5.064 15.198 1.00 95.94 88 ALA A CA 1
ATOM 682 C C . ALA A 1 88 ? -12.320 -4.798 13.691 1.00 95.94 88 ALA A C 1
ATOM 684 O O . ALA A 1 88 ? -12.692 -3.724 13.213 1.00 95.94 88 ALA A O 1
ATOM 685 N N . LEU A 1 89 ? -11.872 -5.801 12.932 1.00 96.25 89 LEU A N 1
ATOM 686 C CA . LEU A 1 89 ? -11.795 -5.734 11.481 1.00 96.25 89 LEU A CA 1
ATOM 687 C C . LEU A 1 89 ? -13.179 -5.516 10.860 1.00 96.25 89 LEU A C 1
ATOM 689 O O . LEU A 1 89 ? -13.349 -4.584 10.081 1.00 96.25 89 LEU A O 1
ATOM 693 N N . ALA A 1 90 ? -14.185 -6.311 11.232 1.00 95.94 90 ALA A N 1
ATOM 694 C CA . ALA A 1 90 ? -15.546 -6.163 10.717 1.00 95.94 90 ALA A CA 1
ATOM 695 C C . ALA A 1 90 ? -16.141 -4.780 11.027 1.00 95.94 90 ALA A C 1
ATOM 697 O O . ALA A 1 90 ? -16.690 -4.145 10.131 1.00 95.94 90 ALA A O 1
ATOM 698 N N . GLN A 1 91 ? -15.982 -4.286 12.258 1.00 95.81 91 GLN A N 1
ATOM 699 C CA . GLN A 1 91 ? -16.473 -2.960 12.653 1.00 95.81 91 GLN A CA 1
ATOM 700 C C . GLN A 1 91 ? -15.783 -1.830 11.876 1.00 95.81 91 GLN A C 1
ATOM 702 O O . GLN A 1 91 ? -16.439 -0.888 11.437 1.00 95.81 91 GLN A O 1
ATOM 707 N N . THR A 1 92 ? -14.471 -1.940 11.661 1.00 95.56 92 THR A N 1
ATOM 708 C CA . THR A 1 92 ? -13.699 -0.952 10.893 1.00 95.56 92 THR A CA 1
ATOM 709 C C . THR A 1 92 ? -14.117 -0.937 9.420 1.00 95.56 92 THR A C 1
ATOM 711 O O . THR A 1 92 ? -14.316 0.129 8.840 1.00 95.56 92 THR A O 1
ATOM 714 N N . MET A 1 93 ? -14.285 -2.117 8.812 1.00 95.44 93 MET A N 1
ATOM 715 C CA . MET A 1 93 ? -14.741 -2.236 7.424 1.00 95.44 93 MET A CA 1
ATOM 716 C C . MET A 1 93 ? -16.175 -1.710 7.254 1.00 95.44 93 MET A C 1
ATOM 718 O O . MET A 1 93 ? -16.456 -1.042 6.262 1.00 95.44 93 MET A O 1
ATOM 722 N N . ASP A 1 94 ? -17.066 -1.970 8.218 1.00 95.38 94 ASP A N 1
ATOM 723 C CA . ASP A 1 94 ? -18.437 -1.443 8.223 1.00 95.38 94 ASP A CA 1
ATOM 724 C C . ASP A 1 94 ? -18.445 0.093 8.280 1.00 95.38 94 ASP A C 1
ATOM 726 O O . ASP A 1 94 ? -19.125 0.730 7.473 1.00 95.38 94 ASP A O 1
ATOM 730 N N . ALA A 1 95 ? -17.618 0.691 9.146 1.00 93.06 95 ALA A N 1
ATOM 731 C CA . ALA A 1 95 ? -17.463 2.143 9.234 1.00 93.06 95 ALA A CA 1
ATOM 732 C C . ALA A 1 95 ? -17.008 2.765 7.900 1.00 93.06 95 ALA A C 1
ATOM 734 O O . ALA A 1 95 ? -17.633 3.712 7.424 1.00 93.06 95 ALA A O 1
ATOM 735 N N . LEU A 1 96 ? -15.981 2.195 7.254 1.00 93.94 96 LEU A N 1
ATOM 736 C CA . LEU A 1 96 ? -15.506 2.659 5.943 1.00 93.94 96 LEU A CA 1
ATOM 737 C C . LEU A 1 96 ? -16.573 2.517 4.851 1.00 93.94 96 LEU A C 1
ATOM 739 O O . LEU A 1 96 ? -16.769 3.437 4.061 1.00 93.94 96 LEU A O 1
ATOM 743 N N . SER A 1 97 ? -17.275 1.379 4.812 1.00 93.81 97 SER A N 1
ATOM 744 C CA . SER A 1 97 ? -18.253 1.082 3.756 1.00 93.81 97 SER A CA 1
ATOM 745 C C . SER A 1 97 ? -19.427 2.064 3.719 1.00 93.81 97 SER A C 1
ATOM 747 O O . SER A 1 97 ? -19.980 2.325 2.653 1.00 93.81 97 SER A O 1
ATOM 749 N N . LYS A 1 98 ? -19.795 2.624 4.878 1.00 89.88 98 LYS A N 1
ATOM 750 C CA . LYS A 1 98 ? -20.907 3.572 5.021 1.00 89.88 98 LYS A CA 1
ATOM 751 C C . LYS A 1 98 ? -20.528 5.002 4.649 1.00 89.88 98 LYS A C 1
ATOM 753 O O . LYS A 1 98 ? -21.399 5.751 4.219 1.00 89.88 98 LYS A O 1
ATOM 758 N N . ASP A 1 99 ? -19.266 5.380 4.844 1.00 87.81 99 ASP A N 1
ATOM 759 C CA . ASP A 1 99 ? -18.817 6.769 4.707 1.00 87.81 99 ASP A CA 1
ATOM 760 C C . ASP A 1 99 ? -18.129 7.024 3.359 1.00 87.81 99 ASP A C 1
ATOM 762 O O . ASP A 1 99 ? -18.408 8.013 2.680 1.00 87.81 99 ASP A O 1
ATOM 766 N N . ASN A 1 100 ? -17.230 6.134 2.926 1.00 90.94 100 ASN A N 1
ATOM 767 C CA . ASN A 1 100 ? -16.412 6.351 1.736 1.00 90.94 100 ASN A CA 1
ATOM 768 C C . ASN A 1 100 ? -16.069 5.033 1.024 1.00 90.94 100 ASN A C 1
ATOM 770 O O . ASN A 1 100 ? -15.102 4.354 1.369 1.00 90.94 100 ASN A O 1
ATOM 774 N N . GLU A 1 101 ? -16.825 4.708 -0.031 1.00 92.56 101 GLU A N 1
ATOM 775 C CA . GLU A 1 101 ? -16.614 3.494 -0.836 1.00 92.56 101 GLU A CA 1
ATOM 776 C C . GLU A 1 101 ? -15.188 3.409 -1.401 1.00 92.56 101 GLU A C 1
ATOM 778 O O . GLU A 1 101 ? -14.583 2.337 -1.400 1.00 92.56 101 GLU A O 1
ATOM 783 N N . ARG A 1 102 ? -14.598 4.534 -1.829 1.00 91.38 102 ARG A N 1
ATOM 784 C CA . ARG A 1 102 ? -13.229 4.522 -2.352 1.00 91.38 102 ARG A CA 1
ATOM 785 C C . ARG A 1 102 ? -12.220 4.171 -1.259 1.00 91.38 102 ARG A C 1
ATOM 787 O O . ARG A 1 102 ? -11.368 3.313 -1.481 1.00 91.38 102 ARG A O 1
ATOM 794 N N . ALA A 1 103 ? -12.334 4.786 -0.082 1.00 90.50 103 ALA A N 1
ATOM 795 C CA . ALA A 1 103 ? -11.460 4.477 1.050 1.00 90.50 103 ALA A CA 1
ATOM 796 C C . ALA A 1 103 ? -11.648 3.032 1.541 1.00 90.50 103 ALA A C 1
ATOM 798 O O . ALA A 1 103 ? -10.672 2.368 1.889 1.00 90.50 103 ALA A O 1
ATOM 799 N N . TYR A 1 104 ? -12.880 2.518 1.507 1.00 95.56 104 TYR A N 1
ATOM 800 C CA . TYR A 1 104 ? -13.189 1.115 1.774 1.00 95.56 104 TYR A CA 1
ATOM 801 C C . TYR A 1 104 ? -12.440 0.172 0.820 1.00 95.56 104 TYR A C 1
ATOM 803 O O . TYR A 1 104 ? -11.774 -0.761 1.274 1.00 95.56 104 TYR A O 1
ATOM 811 N N . MET A 1 105 ? -12.476 0.442 -0.488 1.00 95.75 105 MET A N 1
ATOM 812 C CA . MET A 1 105 ? -11.765 -0.362 -1.491 1.00 95.75 105 MET A CA 1
ATOM 813 C C . MET A 1 105 ? -10.241 -0.249 -1.348 1.00 95.75 105 MET A C 1
ATOM 815 O O . MET A 1 105 ? -9.529 -1.249 -1.450 1.00 95.75 105 MET A O 1
ATOM 819 N N . ASP A 1 106 ? -9.725 0.937 -1.020 1.00 91.31 106 ASP A N 1
ATOM 820 C CA . ASP A 1 106 ? -8.301 1.116 -0.725 1.00 91.31 106 ASP A CA 1
ATOM 821 C C . ASP A 1 106 ? -7.878 0.358 0.551 1.00 91.31 106 ASP A C 1
ATOM 823 O O . ASP A 1 106 ? -6.774 -0.183 0.619 1.00 91.31 106 ASP A O 1
ATOM 827 N N . ALA A 1 107 ? -8.743 0.254 1.563 1.00 93.69 107 ALA A N 1
ATOM 828 C CA . ALA A 1 107 ? -8.484 -0.559 2.751 1.00 93.69 107 ALA A CA 1
ATOM 829 C C . ALA A 1 107 ? -8.557 -2.070 2.460 1.00 93.69 107 ALA A C 1
ATOM 831 O O . ALA A 1 107 ? -7.807 -2.857 3.043 1.00 93.69 107 ALA A O 1
ATOM 832 N N . LEU A 1 108 ? -9.396 -2.491 1.513 1.00 96.19 108 LEU A N 1
ATOM 833 C CA . LEU A 1 108 ? -9.416 -3.868 1.027 1.00 96.19 108 LEU A CA 1
ATOM 834 C C . LEU A 1 108 ? -8.119 -4.259 0.295 1.00 96.19 108 LEU A C 1
ATOM 836 O O . LEU A 1 108 ? -7.668 -5.391 0.466 1.00 96.19 108 LEU A O 1
ATOM 840 N N . LEU A 1 109 ? -7.456 -3.349 -0.433 1.00 94.00 109 LEU A N 1
ATOM 841 C CA . LEU A 1 109 ? -6.110 -3.607 -0.986 1.00 94.00 109 LEU A CA 1
ATOM 842 C C . LEU A 1 109 ? -5.089 -3.919 0.120 1.00 94.00 109 LEU A C 1
ATOM 844 O O . LEU A 1 109 ? -4.251 -4.810 -0.020 1.00 94.00 109 LEU A O 1
ATOM 848 N N . ILE A 1 110 ? -5.182 -3.224 1.256 1.00 91.62 110 ILE A N 1
ATOM 849 C CA . ILE A 1 110 ? -4.334 -3.492 2.425 1.00 91.62 110 ILE A CA 1
ATOM 850 C C . ILE A 1 110 ? -4.634 -4.873 2.991 1.00 91.62 110 ILE A C 1
ATOM 852 O O . ILE A 1 110 ? -3.718 -5.657 3.240 1.00 91.62 110 ILE A O 1
ATOM 856 N N . ARG A 1 111 ? -5.920 -5.193 3.161 1.00 94.56 111 ARG A N 1
ATOM 857 C CA . ARG A 1 111 ? -6.344 -6.510 3.632 1.00 94.56 111 ARG A CA 1
ATOM 858 C C . ARG A 1 111 ? -5.856 -7.625 2.707 1.00 94.56 111 ARG A C 1
ATOM 860 O O . ARG A 1 111 ? -5.406 -8.650 3.210 1.00 94.56 111 ARG A O 1
ATOM 867 N N . LEU A 1 112 ? -5.889 -7.425 1.388 1.00 95.75 112 LEU A N 1
ATOM 868 C CA . LEU A 1 112 ? -5.345 -8.373 0.414 1.00 95.75 112 LEU A CA 1
ATOM 869 C C . LEU A 1 112 ? -3.869 -8.670 0.697 1.00 95.75 112 LEU A C 1
ATOM 871 O O . LEU A 1 112 ? -3.488 -9.836 0.779 1.00 95.75 112 LEU A O 1
ATOM 875 N N . GLN A 1 113 ? -3.051 -7.637 0.916 1.00 90.94 113 GLN A N 1
ATOM 876 C CA . GLN A 1 113 ? -1.643 -7.821 1.269 1.00 90.94 113 GLN A CA 1
ATOM 877 C C . GLN A 1 113 ? -1.475 -8.615 2.573 1.00 90.94 113 GLN A C 1
ATOM 879 O O . GLN A 1 113 ? -0.605 -9.482 2.647 1.00 90.94 113 GLN A O 1
ATOM 884 N N . VAL A 1 114 ? -2.295 -8.343 3.594 1.00 92.06 114 VAL A N 1
ATOM 885 C CA . VAL A 1 114 ? -2.237 -9.075 4.869 1.00 92.06 114 VAL A CA 1
ATOM 886 C C . VAL A 1 114 ? -2.615 -10.547 4.684 1.00 92.06 114 VAL A C 1
ATOM 888 O O . VAL A 1 114 ? -1.902 -11.410 5.189 1.00 92.06 114 VAL A O 1
ATOM 891 N N . LEU A 1 115 ? -3.673 -10.848 3.923 1.00 94.81 115 LEU A N 1
ATOM 892 C CA . LEU A 1 115 ? -4.089 -12.226 3.624 1.00 94.81 115 LEU A CA 1
ATOM 893 C C . LEU A 1 115 ? -2.991 -13.000 2.886 1.00 94.81 115 LEU A C 1
ATOM 895 O O . LEU A 1 115 ? -2.678 -14.127 3.263 1.00 94.81 115 LEU A O 1
ATOM 899 N N . LEU A 1 116 ? -2.353 -12.370 1.895 1.00 93.69 116 LEU A N 1
ATOM 900 C CA . LEU A 1 116 ? -1.225 -12.961 1.172 1.00 93.69 116 LEU A CA 1
ATOM 901 C C . LEU A 1 116 ? -0.046 -13.250 2.108 1.00 93.69 116 LEU A C 1
ATOM 903 O O . LEU A 1 116 ? 0.469 -14.365 2.111 1.00 93.69 116 LEU A O 1
ATOM 907 N N . ASN A 1 117 ? 0.316 -12.294 2.970 1.00 88.81 117 ASN A N 1
ATOM 908 C CA . ASN A 1 117 ? 1.380 -12.479 3.961 1.00 88.81 117 ASN A CA 1
ATOM 909 C C . ASN A 1 117 ? 1.061 -13.597 4.975 1.00 88.81 117 ASN A C 1
ATOM 911 O O . ASN A 1 117 ? 1.972 -14.183 5.557 1.00 88.81 117 ASN A O 1
ATOM 915 N N . GLN A 1 118 ? -0.223 -13.862 5.228 1.00 91.50 118 GLN A N 1
ATOM 916 C CA . GLN A 1 118 ? -0.699 -14.932 6.109 1.00 91.50 118 GLN A CA 1
ATOM 917 C C . GLN A 1 118 ? -0.832 -16.287 5.393 1.00 91.50 118 GLN A C 1
ATOM 919 O O . GLN A 1 118 ? -1.069 -17.292 6.062 1.00 91.50 118 GLN A O 1
ATOM 924 N N . GLY A 1 119 ? -0.682 -16.328 4.064 1.00 92.94 119 GLY A N 1
ATOM 925 C CA . GLY A 1 119 ? -0.888 -17.526 3.251 1.00 92.94 119 GLY A CA 1
ATOM 926 C C . GLY A 1 119 ? -2.359 -17.918 3.060 1.00 92.94 119 GLY A C 1
ATOM 927 O O . GLY A 1 119 ? -2.633 -19.043 2.652 1.00 92.94 119 GLY A O 1
ATOM 928 N N . ASP A 1 120 ? -3.311 -17.022 3.342 1.00 95.06 120 ASP A N 1
ATOM 929 C CA . ASP A 1 120 ? -4.749 -17.258 3.138 1.00 95.06 120 ASP A CA 1
ATOM 930 C C . ASP A 1 120 ? -5.116 -17.024 1.659 1.00 95.06 120 ASP A C 1
ATOM 932 O O . ASP A 1 120 ? -5.721 -16.013 1.288 1.00 95.06 120 ASP A O 1
ATOM 936 N N . LEU A 1 121 ? -4.664 -17.949 0.800 1.00 94.94 121 LEU A N 1
ATOM 937 C CA . LEU A 1 121 ? -4.750 -17.831 -0.662 1.00 94.94 121 LEU A CA 1
ATOM 938 C C . LEU A 1 121 ? -6.189 -17.866 -1.190 1.00 94.94 121 LEU A C 1
ATOM 940 O O . LEU A 1 121 ? -6.501 -17.242 -2.205 1.00 94.94 121 LEU A O 1
ATOM 944 N N . GLU A 1 122 ? -7.080 -18.584 -0.507 1.00 95.19 122 GLU A N 1
ATOM 945 C CA . GLU A 1 122 ? -8.490 -18.662 -0.889 1.00 95.19 122 GLU A CA 1
ATOM 946 C C . GLU A 1 122 ? -9.158 -17.292 -0.725 1.00 95.19 122 GLU A C 1
ATOM 948 O O . GLU A 1 122 ? -9.735 -16.752 -1.676 1.00 95.19 122 GLU A O 1
ATOM 953 N N . ARG A 1 123 ? -9.017 -16.676 0.458 1.00 95.62 123 ARG A N 1
ATOM 954 C CA . ARG A 1 123 ? -9.601 -15.354 0.706 1.00 95.62 123 ARG A CA 1
ATOM 955 C C . ARG A 1 123 ? -8.886 -14.253 -0.063 1.00 95.62 123 ARG A C 1
ATOM 957 O O . ARG A 1 123 ? -9.552 -13.311 -0.490 1.00 95.62 123 ARG A O 1
ATOM 964 N N . SER A 1 124 ? -7.569 -14.347 -0.268 1.00 96.44 124 SER A N 1
ATOM 965 C CA . SER A 1 124 ? -6.844 -13.364 -1.080 1.00 96.44 124 SER A CA 1
ATOM 966 C C . SER A 1 124 ? -7.300 -13.393 -2.542 1.00 96.44 124 SER A C 1
ATOM 968 O O . SER A 1 124 ? -7.498 -12.334 -3.134 1.00 96.44 124 SER A O 1
ATOM 970 N N . THR A 1 125 ? -7.545 -14.575 -3.113 1.00 95.44 125 THR A N 1
ATOM 971 C CA . THR A 1 125 ? -8.025 -14.720 -4.498 1.00 95.44 125 THR A CA 1
ATOM 972 C C . THR A 1 125 ? -9.455 -14.202 -4.651 1.00 95.44 125 THR A C 1
ATOM 974 O O . THR A 1 125 ? -9.755 -13.453 -5.584 1.00 95.44 125 THR A O 1
ATOM 977 N N . ALA A 1 126 ? -10.348 -14.541 -3.715 1.00 96.62 126 ALA A N 1
ATOM 978 C CA . ALA A 1 126 ? -11.717 -14.024 -3.719 1.00 96.62 126 ALA A CA 1
ATOM 979 C C . ALA A 1 126 ? -11.739 -12.488 -3.626 1.00 96.62 126 ALA A C 1
ATOM 981 O O . ALA A 1 126 ? -12.442 -11.821 -4.389 1.00 96.62 126 ALA A O 1
ATOM 982 N N . LEU A 1 127 ? -10.918 -11.923 -2.735 1.00 97.44 127 LEU A N 1
ATOM 983 C CA . LEU A 1 127 ? -10.817 -10.480 -2.557 1.00 97.44 127 LEU A CA 1
ATOM 984 C C . LEU A 1 127 ? -10.199 -9.776 -3.774 1.00 97.44 127 LEU A C 1
ATOM 986 O O . LEU A 1 127 ? -10.679 -8.720 -4.176 1.00 97.44 127 LEU A O 1
ATOM 990 N N . GLN A 1 128 ? -9.170 -10.365 -4.386 1.00 97.12 128 GLN A N 1
ATOM 991 C CA . GLN A 1 128 ? -8.549 -9.839 -5.602 1.00 97.12 128 GLN A CA 1
ATOM 992 C C . GLN A 1 128 ? -9.572 -9.699 -6.738 1.00 97.12 128 GLN A C 1
ATOM 994 O O . GLN A 1 128 ? -9.612 -8.662 -7.395 1.00 97.12 128 GLN A O 1
ATOM 999 N N . ASN A 1 129 ? -10.416 -10.713 -6.955 1.00 95.75 129 ASN A N 1
ATOM 1000 C CA . ASN A 1 129 ? -11.448 -10.653 -7.991 1.00 95.75 129 ASN A CA 1
ATOM 1001 C C . ASN A 1 129 ? -12.464 -9.541 -7.718 1.00 95.75 129 ASN A C 1
ATOM 1003 O O . ASN A 1 129 ? -12.745 -8.750 -8.610 1.00 95.75 129 ASN A O 1
ATOM 1007 N N . HIS A 1 130 ? -12.937 -9.424 -6.474 1.00 97.00 130 HIS A N 1
ATOM 1008 C CA . HIS A 1 130 ? -13.850 -8.349 -6.089 1.00 97.00 130 HIS A CA 1
ATOM 1009 C C . HIS A 1 130 ? -13.250 -6.950 -6.321 1.00 97.00 130 HIS A C 1
ATOM 1011 O O . HIS A 1 130 ? -13.929 -6.053 -6.823 1.00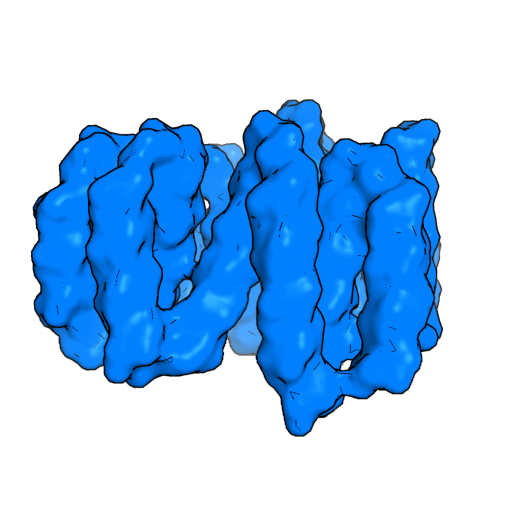 97.00 130 HIS A O 1
ATOM 1017 N N . LEU A 1 131 ? -11.970 -6.767 -5.984 1.00 97.31 131 LEU A N 1
ATOM 1018 C CA . LEU A 1 131 ? -11.260 -5.507 -6.199 1.00 97.31 131 LEU A CA 1
ATOM 1019 C C . LEU A 1 131 ? -11.082 -5.194 -7.683 1.00 97.31 131 LEU A C 1
ATOM 1021 O O . LEU A 1 131 ? -11.277 -4.049 -8.086 1.00 97.31 131 LEU A O 1
ATOM 1025 N N . LEU A 1 132 ? -10.733 -6.192 -8.499 1.00 96.75 132 LEU A N 1
ATOM 1026 C CA . LEU A 1 132 ? -10.619 -6.006 -9.942 1.00 96.75 132 LEU A CA 1
ATOM 1027 C C . LEU A 1 132 ? -11.963 -5.585 -10.547 1.00 96.75 132 LEU A C 1
ATOM 1029 O O . LEU A 1 132 ? -12.002 -4.561 -11.222 1.00 96.75 132 LEU A O 1
ATOM 1033 N N . ASP A 1 133 ? -13.055 -6.280 -10.215 1.00 96.31 133 ASP A N 1
ATOM 1034 C CA . ASP A 1 133 ? -14.400 -5.949 -10.704 1.00 96.31 133 ASP A CA 1
ATOM 1035 C C . ASP A 1 133 ? -14.808 -4.508 -10.341 1.00 96.31 133 ASP A C 1
ATOM 1037 O O . ASP A 1 133 ? -15.515 -3.835 -11.095 1.00 96.31 133 ASP A O 1
ATOM 1041 N N . TYR A 1 134 ? -14.377 -4.011 -9.176 1.00 96.31 134 TYR A N 1
ATOM 1042 C CA . TYR A 1 134 ? -14.593 -2.621 -8.783 1.00 96.31 134 TYR A CA 1
ATOM 1043 C C . TYR A 1 134 ? -13.741 -1.652 -9.613 1.00 96.31 134 TYR A C 1
ATOM 1045 O O . TYR A 1 134 ? -14.279 -0.722 -10.215 1.00 96.31 134 TYR A O 1
ATOM 1053 N N . PHE A 1 135 ? -12.423 -1.863 -9.667 1.00 95.81 135 PHE A N 1
ATOM 1054 C CA . PHE A 1 135 ? -11.487 -0.946 -10.323 1.00 95.81 135 PHE A CA 1
ATOM 1055 C C . PHE A 1 135 ? -11.589 -0.955 -11.853 1.00 95.81 135 PHE A C 1
ATOM 1057 O O . PHE A 1 135 ? -11.256 0.043 -12.488 1.00 95.81 135 PHE A O 1
ATOM 1064 N N . ALA A 1 136 ? -12.099 -2.032 -12.449 1.00 95.69 136 ALA A N 1
ATOM 1065 C CA . ALA A 1 136 ? -12.363 -2.121 -13.881 1.00 95.69 136 ALA A CA 1
ATOM 1066 C C . ALA A 1 136 ? -13.473 -1.166 -14.349 1.00 95.69 136 ALA A C 1
ATOM 1068 O O . ALA A 1 136 ? -13.504 -0.787 -15.519 1.00 95.69 136 ALA A O 1
ATOM 1069 N N . LYS A 1 137 ? -14.359 -0.719 -13.444 1.00 95.38 137 LYS A N 1
ATOM 1070 C CA . LYS A 1 137 ? -15.434 0.238 -13.769 1.00 95.38 137 LYS A CA 1
ATOM 1071 C C . LYS A 1 137 ? -14.903 1.607 -14.192 1.00 95.38 137 LYS A C 1
ATOM 1073 O O . LYS A 1 137 ? -15.566 2.299 -14.959 1.00 95.38 137 LYS A O 1
ATOM 1078 N N . ASP A 1 138 ? -13.727 1.992 -13.700 1.00 92.94 138 ASP A N 1
ATOM 1079 C CA . ASP A 1 138 ? -13.032 3.216 -14.093 1.00 92.94 138 ASP A CA 1
ATOM 1080 C C . ASP A 1 138 ? -11.528 2.946 -14.275 1.00 92.94 138 ASP A C 1
ATOM 1082 O O . ASP A 1 138 ? -10.732 3.099 -13.341 1.00 92.94 138 ASP A O 1
ATOM 1086 N N . PRO A 1 139 ? -11.097 2.590 -15.500 1.00 87.38 139 PRO A N 1
ATOM 1087 C CA . PRO A 1 139 ? -9.698 2.284 -15.785 1.00 87.38 139 PRO A CA 1
ATOM 1088 C C . PRO A 1 139 ? -8.717 3.418 -15.449 1.00 87.38 139 PRO A C 1
ATOM 1090 O O . PRO A 1 139 ? -7.540 3.149 -15.176 1.00 87.38 139 PRO A O 1
ATOM 1093 N N . SER A 1 140 ? -9.178 4.678 -15.445 1.00 87.50 140 SER A N 1
ATOM 1094 C CA . SER A 1 140 ? -8.329 5.843 -15.166 1.00 87.50 140 SER A CA 1
ATOM 1095 C C . SER A 1 140 ? -7.857 5.883 -13.709 1.00 8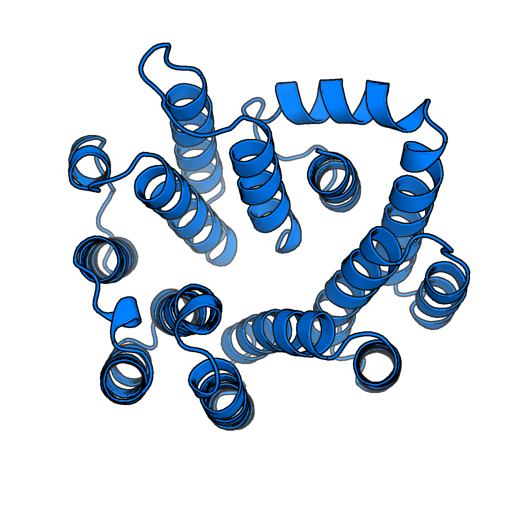7.50 140 SER A C 1
ATOM 1097 O O . SER A 1 140 ? -6.721 6.275 -13.437 1.00 87.50 140 SER A O 1
ATOM 1099 N N . THR A 1 141 ? -8.687 5.394 -12.785 1.00 88.25 141 THR A N 1
ATOM 1100 C CA . THR A 1 141 ? -8.385 5.300 -11.349 1.00 88.25 141 THR A CA 1
ATOM 1101 C C . THR A 1 141 ? -8.098 3.866 -10.888 1.00 88.25 141 THR A C 1
ATOM 1103 O O . THR A 1 141 ? -7.604 3.664 -9.775 1.00 88.25 141 THR A O 1
ATOM 1106 N N . GLY A 1 142 ? -8.361 2.871 -11.742 1.00 92.75 142 GLY A N 1
ATOM 1107 C CA . GLY A 1 142 ? -8.144 1.449 -11.476 1.00 92.75 142 GLY A CA 1
ATOM 1108 C C . GLY A 1 142 ? -6.754 0.911 -11.830 1.00 92.75 142 GLY A C 1
ATOM 1109 O O . GLY A 1 142 ? -6.329 -0.095 -11.264 1.00 92.75 142 GLY A O 1
ATOM 1110 N N . THR A 1 143 ? -6.010 1.588 -12.713 1.00 94.50 143 THR A N 1
ATOM 1111 C CA . THR A 1 143 ? -4.677 1.130 -13.161 1.00 94.50 143 THR A CA 1
ATOM 1112 C C . THR A 1 143 ? -3.689 0.960 -12.004 1.00 94.50 143 THR A C 1
ATOM 1114 O O . THR A 1 143 ? -2.990 -0.052 -11.926 1.00 94.50 143 THR A O 1
ATOM 1117 N N . GLU A 1 144 ? -3.626 1.938 -11.100 1.00 90.88 144 GLU A N 1
ATOM 1118 C CA . GLU A 1 144 ? -2.688 1.926 -9.974 1.00 90.88 144 GLU A CA 1
ATOM 1119 C C . GLU A 1 144 ? -3.023 0.799 -8.970 1.00 90.88 144 GLU A C 1
ATOM 1121 O O . GLU A 1 144 ? -2.156 -0.053 -8.761 1.00 90.88 144 GLU A O 1
ATOM 1126 N N . PRO A 1 145 ? -4.268 0.675 -8.455 1.00 93.88 145 PRO A N 1
ATOM 1127 C CA . PRO A 1 145 ? -4.684 -0.467 -7.638 1.00 93.88 145 PRO A CA 1
ATOM 1128 C C . PRO A 1 145 ? -4.428 -1.835 -8.266 1.00 93.88 145 PRO A C 1
ATOM 1130 O O . PRO A 1 145 ? -3.933 -2.740 -7.599 1.00 93.88 145 PRO A O 1
ATOM 1133 N N . ALA A 1 146 ? -4.745 -2.005 -9.552 1.00 96.06 146 ALA A N 1
ATOM 1134 C CA . ALA A 1 146 ? -4.540 -3.279 -10.228 1.00 96.06 146 ALA A CA 1
ATOM 1135 C C . ALA A 1 146 ? -3.053 -3.624 -10.366 1.00 96.06 146 ALA A C 1
ATOM 1137 O O . ALA A 1 146 ? -2.660 -4.769 -10.152 1.00 96.06 146 ALA A O 1
ATOM 1138 N N . SER A 1 147 ? -2.208 -2.628 -10.631 1.00 94.56 147 SER A N 1
ATOM 1139 C CA . SER A 1 147 ? -0.753 -2.814 -10.641 1.00 94.56 147 SER A CA 1
ATOM 1140 C C . SER A 1 147 ? -0.221 -3.190 -9.255 1.00 94.56 147 SER A C 1
ATOM 1142 O O . SER A 1 147 ? 0.640 -4.061 -9.138 1.00 94.56 147 SER A O 1
ATOM 1144 N N . ASP A 1 148 ? -0.757 -2.577 -8.200 1.00 91.81 148 ASP A N 1
ATOM 1145 C CA . ASP A 1 148 ? -0.382 -2.885 -6.821 1.00 91.81 148 ASP A CA 1
ATOM 1146 C C . ASP A 1 148 ? -0.797 -4.311 -6.428 1.00 91.81 148 ASP A C 1
ATOM 1148 O O . ASP A 1 148 ? -0.012 -5.010 -5.792 1.00 91.81 148 ASP A O 1
ATOM 1152 N N . MET A 1 149 ? -1.955 -4.797 -6.891 1.00 95.44 149 MET A N 1
ATOM 1153 C CA . MET A 1 149 ? -2.356 -6.199 -6.714 1.00 95.44 149 MET A CA 1
ATOM 1154 C C . MET A 1 149 ? -1.372 -7.172 -7.384 1.00 95.44 149 MET A C 1
ATOM 1156 O O . MET A 1 149 ? -0.972 -8.150 -6.753 1.00 95.44 149 MET A O 1
ATOM 1160 N N . VAL A 1 150 ? -0.914 -6.899 -8.615 1.00 96.00 150 VAL A N 1
ATOM 1161 C CA . VAL A 1 150 ? 0.130 -7.716 -9.277 1.00 96.00 150 VAL A CA 1
ATOM 1162 C C . VAL A 1 150 ? 1.400 -7.755 -8.419 1.00 96.00 150 VAL A C 1
ATOM 1164 O O . VAL A 1 150 ? 1.953 -8.825 -8.156 1.00 96.00 150 VAL A O 1
ATOM 1167 N N . ILE A 1 151 ? 1.844 -6.592 -7.934 1.00 92.69 151 ILE A N 1
ATOM 1168 C CA . ILE A 1 151 ? 3.037 -6.456 -7.088 1.00 92.69 151 ILE A CA 1
ATOM 1169 C C . ILE A 1 151 ? 2.876 -7.208 -5.764 1.00 92.69 151 ILE A C 1
ATOM 1171 O O . ILE A 1 151 ? 3.839 -7.827 -5.310 1.00 92.69 151 ILE A O 1
ATOM 1175 N N . SER A 1 152 ? 1.694 -7.187 -5.146 1.00 91.62 152 SER A N 1
ATOM 1176 C CA . SER A 1 152 ? 1.415 -7.910 -3.902 1.00 91.62 152 SER A CA 1
ATOM 1177 C C . SER A 1 152 ? 1.594 -9.419 -4.058 1.00 91.62 152 SER A C 1
ATOM 1179 O O . SER A 1 152 ? 2.225 -10.043 -3.202 1.00 91.62 152 SER A O 1
ATOM 1181 N N . TYR A 1 153 ? 1.107 -10.005 -5.155 1.00 93.44 153 TYR A N 1
ATOM 1182 C CA . TYR A 1 153 ? 1.307 -11.430 -5.440 1.00 93.44 153 TYR A CA 1
ATOM 1183 C C . TYR A 1 153 ? 2.771 -11.740 -5.764 1.00 93.44 153 TYR A C 1
ATOM 1185 O O . TYR A 1 153 ? 3.342 -12.658 -5.170 1.00 93.44 153 TYR A O 1
ATOM 1193 N N . LEU A 1 154 ? 3.417 -10.934 -6.620 1.00 92.00 154 LEU A N 1
ATOM 1194 C CA . LEU A 1 154 ? 4.847 -11.087 -6.916 1.00 92.00 154 LEU A CA 1
ATOM 1195 C C . LEU A 1 154 ? 5.677 -11.063 -5.630 1.00 92.00 154 LEU A C 1
ATOM 1197 O O . LEU A 1 154 ? 6.452 -11.980 -5.384 1.00 92.00 154 LEU A O 1
ATOM 1201 N N . SER A 1 155 ? 5.463 -10.065 -4.773 1.00 87.06 155 SER A N 1
ATOM 1202 C CA . SER A 1 155 ? 6.220 -9.868 -3.529 1.00 87.06 155 SER A CA 1
ATOM 1203 C C . SER A 1 155 ? 6.050 -11.004 -2.516 1.00 87.06 155 SER A C 1
ATOM 1205 O O . SER A 1 155 ? 6.875 -11.128 -1.615 1.00 87.06 155 SER A O 1
ATOM 1207 N N . ASN A 1 156 ? 5.010 -11.830 -2.659 1.00 87.88 156 ASN A N 1
ATOM 1208 C CA . ASN A 1 156 ? 4.789 -13.044 -1.868 1.00 87.88 156 ASN A CA 1
ATOM 1209 C C . ASN A 1 156 ? 5.316 -14.318 -2.560 1.00 87.88 156 ASN A C 1
ATOM 1211 O O . ASN A 1 156 ? 5.044 -15.427 -2.111 1.00 87.88 156 ASN A O 1
ATOM 1215 N N . GLY A 1 157 ? 6.065 -14.184 -3.659 1.00 88.06 157 GLY A N 1
ATOM 1216 C CA . GLY A 1 157 ? 6.626 -15.305 -4.418 1.00 88.06 157 GLY A CA 1
ATOM 1217 C C . GLY A 1 157 ? 5.624 -16.019 -5.331 1.00 88.06 157 GLY A C 1
ATOM 1218 O O . GLY A 1 157 ? 5.989 -16.986 -6.000 1.00 88.06 157 GLY A O 1
ATOM 1219 N N . LEU A 1 158 ? 4.384 -15.531 -5.419 1.00 92.12 158 LEU A N 1
ATOM 1220 C CA . LEU A 1 158 ? 3.289 -16.137 -6.178 1.00 92.12 158 LEU A CA 1
ATOM 1221 C C . LEU A 1 158 ? 3.343 -15.712 -7.653 1.00 92.12 158 LEU A C 1
ATOM 1223 O O . LEU A 1 158 ? 2.469 -15.014 -8.162 1.00 92.12 158 LEU A O 1
ATOM 1227 N N . LYS A 1 159 ? 4.425 -16.081 -8.350 1.00 91.69 159 LYS A N 1
ATOM 1228 C CA . LYS A 1 159 ? 4.707 -15.607 -9.720 1.00 91.69 159 LYS A CA 1
ATOM 1229 C C . LYS A 1 159 ? 3.663 -16.048 -10.744 1.00 91.69 159 LYS A C 1
ATOM 1231 O O . LYS A 1 159 ? 3.327 -15.271 -11.635 1.00 91.69 159 LYS A O 1
ATOM 1236 N N . LEU A 1 160 ? 3.181 -17.288 -10.639 1.00 93.25 160 LEU A N 1
ATOM 1237 C CA . LEU A 1 160 ? 2.169 -17.818 -11.555 1.00 93.25 160 LEU A CA 1
ATOM 1238 C C . LEU A 1 160 ? 0.829 -17.111 -11.339 1.00 93.25 160 LEU A C 1
ATOM 1240 O O . LEU A 1 160 ? 0.275 -16.592 -12.301 1.00 93.25 160 LEU A O 1
ATOM 1244 N N . ASP A 1 161 ? 0.391 -16.970 -10.087 1.00 95.00 161 ASP A N 1
ATOM 1245 C CA . ASP A 1 161 ? -0.840 -16.248 -9.750 1.00 95.00 161 ASP A CA 1
ATOM 1246 C C . ASP A 1 161 ? -0.765 -14.767 -10.147 1.00 95.00 161 ASP A C 1
ATOM 1248 O O . ASP A 1 161 ? -1.715 -14.216 -10.697 1.00 95.00 161 ASP A O 1
ATOM 1252 N N . ALA A 1 162 ? 0.388 -14.118 -9.944 1.00 95.50 162 ALA A N 1
ATOM 1253 C CA . ALA A 1 162 ? 0.607 -12.743 -10.386 1.00 95.50 162 ALA A CA 1
ATOM 1254 C C . ALA A 1 162 ? 0.511 -12.598 -11.911 1.00 95.50 162 ALA A C 1
ATOM 1256 O O . ALA A 1 162 ? -0.066 -11.627 -12.400 1.00 95.50 162 ALA A O 1
ATOM 1257 N N . ARG A 1 163 ? 1.072 -13.551 -12.668 1.00 95.12 163 ARG A N 1
ATOM 1258 C CA . ARG A 1 163 ? 1.003 -13.574 -14.135 1.00 95.12 163 ARG A CA 1
ATOM 1259 C C . ARG A 1 163 ? -0.429 -13.791 -14.613 1.00 95.12 163 ARG A C 1
ATOM 1261 O O . ARG A 1 163 ? -0.879 -13.087 -15.514 1.00 95.12 163 ARG A O 1
ATOM 1268 N N . ASP A 1 164 ? -1.125 -14.754 -14.024 1.00 95.44 164 ASP A N 1
ATOM 1269 C CA . ASP A 1 164 ? -2.490 -15.102 -14.410 1.00 95.44 164 ASP A CA 1
ATOM 1270 C C . ASP A 1 164 ? -3.445 -13.941 -14.080 1.00 95.44 164 ASP A C 1
ATOM 1272 O O . ASP A 1 164 ? -4.272 -13.552 -14.910 1.00 95.44 164 ASP A O 1
ATOM 1276 N N . PHE A 1 165 ? -3.244 -13.283 -12.933 1.00 96.62 165 PHE A N 1
ATOM 1277 C CA . PHE A 1 165 ? -3.944 -12.048 -12.597 1.00 96.62 165 PHE A CA 1
ATOM 1278 C C . PHE A 1 165 ? -3.603 -10.893 -13.544 1.00 96.62 165 PHE A C 1
ATOM 1280 O O . PHE A 1 165 ? -4.512 -10.207 -14.002 1.00 96.62 165 PHE A O 1
ATOM 1287 N N . LEU A 1 166 ? -2.325 -10.675 -13.878 1.00 97.12 166 LEU A N 1
ATOM 1288 C CA . LEU A 1 166 ? -1.915 -9.634 -14.825 1.00 97.12 166 LEU A CA 1
ATOM 1289 C C . LEU A 1 166 ? -2.600 -9.820 -16.185 1.00 97.12 166 LEU A C 1
ATOM 1291 O O . LEU A 1 166 ? -3.080 -8.844 -16.759 1.00 97.12 166 LEU A O 1
ATOM 1295 N N . ALA A 1 167 ? -2.691 -11.058 -16.681 1.00 95.69 167 ALA A N 1
ATOM 1296 C CA . ALA A 1 167 ? -3.407 -11.363 -17.915 1.00 95.69 167 ALA A CA 1
ATOM 1297 C C . ALA A 1 167 ? -4.890 -10.967 -17.815 1.00 95.69 167 ALA A C 1
ATOM 1299 O O . ALA A 1 167 ? -5.386 -10.255 -18.690 1.00 95.69 167 ALA A O 1
ATOM 1300 N N . LYS A 1 168 ? -5.573 -11.330 -16.720 1.00 95.62 168 LYS A N 1
ATOM 1301 C CA . LYS A 1 168 ? -6.964 -10.917 -16.479 1.00 95.62 168 LYS A CA 1
ATOM 1302 C C . LYS A 1 168 ? -7.097 -9.390 -16.405 1.00 95.62 168 LYS A C 1
ATOM 1304 O O . LYS A 1 168 ? -7.837 -8.799 -17.190 1.00 95.62 168 LYS A O 1
ATOM 1309 N N . ALA A 1 169 ? -6.321 -8.741 -15.539 1.00 96.44 169 ALA A N 1
ATOM 1310 C CA . ALA A 1 169 ? -6.364 -7.298 -15.321 1.00 96.44 169 ALA A CA 1
ATOM 1311 C C . ALA A 1 169 ? -6.046 -6.498 -16.593 1.00 96.44 169 ALA A C 1
ATOM 1313 O O . ALA A 1 169 ? -6.666 -5.468 -16.830 1.00 96.44 169 ALA A O 1
ATOM 1314 N N . SER A 1 170 ? -5.133 -6.978 -17.444 1.00 95.75 170 SER A N 1
ATOM 1315 C CA . SER A 1 170 ? -4.791 -6.322 -18.715 1.00 95.75 170 SER A CA 1
ATOM 1316 C C . SER A 1 170 ? -5.956 -6.254 -19.706 1.00 95.75 170 SER A C 1
ATOM 1318 O O . SER A 1 170 ? -6.029 -5.314 -20.496 1.00 95.75 170 SER A O 1
ATOM 1320 N N . SER A 1 171 ? -6.876 -7.223 -19.649 1.00 93.75 171 SER A N 1
ATOM 1321 C CA . SER A 1 171 ? -8.051 -7.253 -20.524 1.00 93.75 171 SER A CA 1
ATOM 1322 C C . SER A 1 171 ? -9.122 -6.238 -20.114 1.00 93.75 171 SER A C 1
ATOM 1324 O O . SER A 1 171 ? -9.841 -5.728 -20.970 1.00 93.75 171 SER A O 1
ATOM 1326 N N . GLU A 1 172 ? -9.187 -5.905 -18.823 1.00 93.75 172 GLU A N 1
ATOM 1327 C CA . GLU A 1 172 ? -10.191 -5.006 -18.245 1.00 93.75 172 GLU A CA 1
ATOM 1328 C C . GLU A 1 172 ? -9.651 -3.579 -18.045 1.00 93.75 172 GLU A C 1
ATOM 1330 O O . GLU A 1 172 ? -10.378 -2.598 -18.192 1.00 93.75 172 GLU A O 1
ATOM 1335 N N . ILE A 1 173 ? -8.355 -3.446 -17.742 1.00 96.00 173 ILE A N 1
ATOM 1336 C CA . ILE A 1 173 ? -7.677 -2.186 -17.423 1.00 96.00 173 ILE A CA 1
ATOM 1337 C C . ILE A 1 173 ? -6.378 -2.101 -18.248 1.00 96.00 173 ILE A C 1
ATOM 1339 O O . ILE A 1 173 ? -5.296 -2.446 -17.761 1.00 96.00 173 ILE A O 1
ATOM 1343 N N . PRO A 1 174 ? -6.437 -1.593 -19.496 1.00 91.06 174 PRO A N 1
ATOM 1344 C CA . PRO A 1 174 ? -5.293 -1.602 -20.417 1.00 91.06 174 PRO A CA 1
ATOM 1345 C C . PRO A 1 174 ? -4.036 -0.891 -19.890 1.00 91.06 174 PRO A C 1
ATOM 1347 O O . PRO A 1 174 ? -2.913 -1.230 -20.264 1.00 91.06 174 PRO A O 1
ATOM 1350 N N . GLY A 1 175 ? -4.204 0.090 -18.993 1.00 92.69 175 GLY A N 1
ATOM 1351 C CA . GLY A 1 175 ? -3.098 0.820 -18.367 1.00 92.69 175 GLY A CA 1
ATOM 1352 C C . GLY A 1 175 ? -2.193 -0.046 -17.483 1.00 92.69 175 GLY A C 1
ATOM 1353 O O . GLY A 1 175 ? -1.031 0.309 -17.269 1.00 92.69 175 GLY A O 1
ATOM 1354 N N . VAL A 1 176 ? -2.675 -1.202 -17.006 1.00 95.56 176 VAL A N 1
ATOM 1355 C CA . VAL A 1 176 ? -1.899 -2.114 -16.147 1.00 95.56 176 VAL A CA 1
ATOM 1356 C C . VAL A 1 176 ? -0.650 -2.614 -16.866 1.00 95.56 176 VAL A C 1
ATOM 1358 O O . VAL A 1 176 ? 0.410 -2.696 -16.253 1.00 95.56 176 VAL A O 1
ATOM 1361 N N . THR A 1 177 ? -0.726 -2.847 -18.176 1.00 95.44 177 THR A N 1
ATOM 1362 C CA . THR A 1 177 ? 0.405 -3.288 -19.009 1.00 95.44 177 THR A CA 1
ATOM 1363 C C . THR A 1 177 ? 1.164 -2.132 -19.662 1.00 95.44 177 THR A C 1
ATOM 1365 O O . THR A 1 177 ? 1.770 -2.301 -20.720 1.00 95.44 177 THR A O 1
ATOM 1368 N N . SER A 1 178 ? 1.145 -0.938 -19.062 1.00 95.06 178 SER A N 1
ATOM 1369 C CA . SER A 1 178 ? 2.003 0.161 -19.513 1.00 95.06 178 SER A CA 1
ATOM 1370 C C . SER A 1 178 ? 3.486 -0.234 -19.472 1.00 95.06 178 SER A C 1
ATOM 1372 O O . SER A 1 178 ? 3.906 -1.074 -18.673 1.00 95.06 178 SER A O 1
ATOM 1374 N N . ALA A 1 179 ? 4.306 0.390 -20.322 1.00 95.62 179 ALA A N 1
ATOM 1375 C CA . ALA A 1 179 ? 5.730 0.064 -20.417 1.00 95.62 179 ALA A CA 1
ATOM 1376 C C . ALA A 1 179 ? 6.467 0.197 -19.070 1.00 95.62 179 ALA A C 1
ATOM 1378 O O . ALA A 1 179 ? 7.319 -0.632 -18.756 1.00 95.62 179 ALA A O 1
ATOM 1379 N N . ASP A 1 180 ? 6.125 1.204 -18.261 1.00 95.69 180 ASP A N 1
ATOM 1380 C CA . ASP A 1 180 ? 6.715 1.387 -16.932 1.00 95.69 180 ASP A CA 1
ATOM 1381 C C . ASP A 1 180 ? 6.227 0.331 -15.927 1.00 95.69 180 ASP A C 1
ATOM 1383 O O . ASP A 1 180 ? 7.031 -0.161 -15.139 1.00 95.69 180 ASP A O 1
ATOM 1387 N N . ASN A 1 181 ? 4.961 -0.094 -15.984 1.00 95.56 181 ASN A N 1
ATOM 1388 C CA . ASN A 1 181 ? 4.470 -1.175 -15.125 1.00 95.56 181 ASN A CA 1
ATOM 1389 C C . ASN A 1 181 ? 5.112 -2.521 -15.468 1.00 95.56 181 ASN A C 1
ATOM 1391 O O . ASN A 1 181 ? 5.541 -3.234 -14.568 1.00 95.56 181 ASN A O 1
ATOM 1395 N N . LEU A 1 182 ? 5.247 -2.854 -16.755 1.00 95.94 182 LEU A N 1
ATOM 1396 C CA . LEU A 1 182 ? 5.925 -4.084 -17.174 1.00 95.94 182 LEU A CA 1
ATOM 1397 C C . LEU A 1 182 ? 7.393 -4.100 -16.723 1.00 95.94 182 LEU A C 1
ATOM 1399 O O . LEU A 1 182 ? 7.873 -5.121 -16.230 1.00 95.94 182 LEU A O 1
ATOM 1403 N N . LYS A 1 183 ? 8.092 -2.960 -16.820 1.00 96.31 183 LYS A N 1
ATOM 1404 C CA . LYS A 1 183 ? 9.443 -2.806 -16.253 1.00 96.31 183 LYS A CA 1
ATOM 1405 C C . LYS A 1 183 ? 9.446 -3.020 -14.743 1.00 96.31 183 LYS A C 1
ATOM 1407 O O . LYS A 1 183 ? 10.299 -3.746 -14.244 1.00 96.31 183 LYS A O 1
ATOM 1412 N N . LEU A 1 184 ? 8.487 -2.435 -14.024 1.00 96.25 184 LEU A N 1
ATOM 1413 C CA . LEU A 1 184 ? 8.366 -2.600 -12.577 1.00 96.25 184 LEU A CA 1
ATOM 1414 C C . LEU A 1 184 ? 8.130 -4.063 -12.184 1.00 96.25 184 LEU A C 1
ATOM 1416 O O . LEU A 1 184 ? 8.825 -4.567 -11.307 1.00 96.25 184 LEU A O 1
ATOM 1420 N N . PHE A 1 185 ? 7.199 -4.760 -12.840 1.00 96.12 185 PHE A N 1
ATOM 1421 C CA . PHE A 1 185 ? 6.911 -6.169 -12.560 1.00 96.12 185 PHE A CA 1
ATOM 1422 C C . PHE A 1 185 ? 8.133 -7.056 -12.819 1.00 96.12 185 PHE A C 1
ATOM 1424 O O . PHE A 1 185 ? 8.458 -7.904 -11.987 1.00 96.12 185 PHE A O 1
ATOM 1431 N N . ASN A 1 186 ? 8.853 -6.817 -13.919 1.00 95.25 186 ASN A N 1
ATOM 1432 C CA . ASN A 1 186 ? 10.087 -7.536 -14.234 1.00 95.25 186 ASN A CA 1
ATOM 1433 C C . ASN A 1 186 ? 11.180 -7.281 -13.190 1.00 95.25 186 ASN A C 1
ATOM 1435 O O . ASN A 1 186 ? 11.785 -8.234 -12.705 1.00 95.25 186 ASN A O 1
ATOM 1439 N N . LEU A 1 187 ? 11.398 -6.020 -12.804 1.00 95.94 187 LEU A N 1
ATOM 1440 C CA . LEU A 1 187 ? 12.396 -5.656 -11.798 1.00 95.94 187 LEU A CA 1
ATOM 1441 C C . LEU A 1 187 ? 12.080 -6.297 -10.440 1.00 95.94 187 LEU A C 1
ATOM 1443 O O . LEU A 1 187 ? 12.961 -6.879 -9.814 1.00 95.94 187 LEU A O 1
ATOM 1447 N N . VAL A 1 188 ? 10.817 -6.255 -10.002 1.00 94.50 188 VAL A N 1
ATOM 1448 C CA . VAL A 1 188 ? 10.374 -6.939 -8.775 1.00 94.50 188 VAL A CA 1
ATOM 1449 C C . VAL A 1 188 ? 10.631 -8.445 -8.880 1.00 94.50 188 VAL A C 1
ATOM 1451 O O . VAL A 1 188 ? 11.203 -9.028 -7.961 1.00 94.50 188 VAL A O 1
ATOM 1454 N N . GLY A 1 189 ? 10.279 -9.068 -10.010 1.00 93.25 189 GLY A N 1
ATOM 1455 C CA . GLY A 1 189 ? 10.525 -10.488 -10.273 1.00 93.25 189 GLY A CA 1
ATOM 1456 C C . GLY A 1 189 ? 12.002 -10.880 -10.169 1.00 93.25 189 GLY A C 1
ATOM 1457 O O . GLY A 1 189 ? 12.323 -11.853 -9.487 1.00 93.25 189 GLY A O 1
ATOM 1458 N N . GLN A 1 190 ? 12.896 -10.094 -10.773 1.00 93.62 190 GLN A N 1
ATOM 1459 C CA . GLN A 1 190 ? 14.347 -10.293 -10.693 1.00 93.62 190 GLN A CA 1
ATOM 1460 C C . GLN A 1 190 ? 14.858 -10.155 -9.255 1.00 93.62 190 GLN A C 1
ATOM 1462 O O . GLN A 1 190 ? 15.653 -10.971 -8.792 1.00 93.62 190 GLN A O 1
ATOM 1467 N N . VAL A 1 191 ? 14.388 -9.144 -8.520 1.00 93.62 191 VAL A N 1
ATOM 1468 C CA . VAL A 1 191 ? 14.783 -8.917 -7.121 1.00 93.62 191 VAL A CA 1
ATOM 1469 C C . VAL A 1 191 ? 14.377 -10.081 -6.219 1.00 93.62 191 VAL A C 1
ATOM 1471 O O . VAL A 1 191 ? 15.143 -10.482 -5.342 1.00 93.62 191 VAL A O 1
ATOM 1474 N N . ILE A 1 192 ? 13.206 -10.672 -6.459 1.00 90.75 192 ILE A N 1
ATOM 1475 C CA . ILE A 1 192 ? 12.759 -11.885 -5.758 1.00 90.75 192 ILE A CA 1
ATOM 1476 C C . ILE A 1 192 ? 13.689 -13.073 -6.040 1.00 90.75 192 ILE A C 1
ATOM 1478 O O . ILE A 1 192 ? 13.890 -13.918 -5.173 1.00 90.75 192 ILE A O 1
ATOM 1482 N N . GLU A 1 193 ? 14.296 -13.126 -7.224 1.00 90.00 193 GLU A N 1
ATOM 1483 C CA . GLU A 1 193 ? 15.288 -14.141 -7.613 1.00 90.00 193 GLU A CA 1
ATOM 1484 C C . GLU A 1 193 ? 16.702 -13.847 -7.087 1.00 90.00 193 GLU A C 1
ATOM 1486 O O . GLU A 1 193 ? 17.634 -14.598 -7.367 1.00 90.00 193 GLU A O 1
ATOM 1491 N N . GLY A 1 194 ? 16.872 -12.785 -6.295 1.00 90.31 194 GLY A N 1
ATOM 1492 C CA . GLY A 1 194 ? 18.147 -12.411 -5.686 1.00 90.31 194 GLY A CA 1
ATOM 1493 C C . GLY A 1 194 ? 18.950 -11.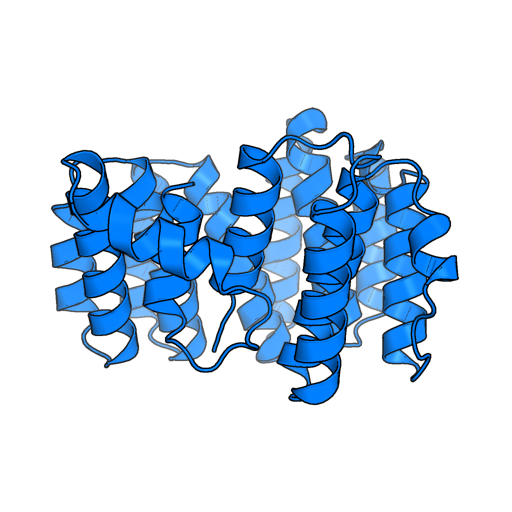383 -6.481 1.00 90.31 194 GLY A C 1
ATOM 1494 O O . GLY A 1 194 ? 20.080 -11.078 -6.099 1.00 90.31 194 GLY A O 1
ATOM 1495 N N . TYR A 1 195 ? 18.390 -10.817 -7.555 1.00 94.06 195 TYR A N 1
ATOM 1496 C CA . TYR A 1 195 ? 19.012 -9.692 -8.245 1.00 94.06 195 TYR A CA 1
ATOM 1497 C C . TYR A 1 195 ? 19.110 -8.468 -7.327 1.00 94.06 195 TYR A C 1
ATOM 1499 O O . TYR A 1 195 ? 18.178 -8.138 -6.589 1.00 94.06 195 TYR A O 1
ATOM 1507 N N . TYR A 1 196 ? 20.242 -7.771 -7.404 1.00 90.56 196 TYR A N 1
ATOM 1508 C CA . TYR A 1 196 ? 20.452 -6.506 -6.716 1.00 90.56 196 TYR A CA 1
ATOM 1509 C C . TYR A 1 196 ? 20.246 -5.345 -7.704 1.00 90.56 196 TYR A C 1
ATOM 1511 O O . TYR A 1 196 ? 21.049 -5.214 -8.630 1.00 90.56 196 TYR A O 1
ATOM 1519 N N . PRO A 1 197 ? 19.224 -4.490 -7.510 1.00 93.44 197 PRO A N 1
ATOM 1520 C CA . PRO A 1 197 ? 18.955 -3.355 -8.386 1.00 93.44 197 PRO A CA 1
ATOM 1521 C C . PRO A 1 197 ? 20.121 -2.374 -8.449 1.00 93.44 197 PRO A C 1
ATOM 1523 O O . PRO A 1 197 ? 20.668 -1.950 -7.429 1.00 93.44 197 PRO A O 1
ATOM 1526 N N . THR A 1 198 ? 20.444 -1.946 -9.657 1.00 91.69 198 THR A N 1
ATOM 1527 C CA . THR A 1 198 ? 21.426 -0.909 -9.957 1.00 91.69 198 THR A CA 1
ATOM 1528 C C . THR A 1 198 ? 20.730 0.420 -10.261 1.00 91.69 198 THR A C 1
ATOM 1530 O O . THR A 1 198 ? 19.550 0.441 -10.612 1.00 91.69 198 THR A O 1
ATOM 1533 N N . PRO A 1 199 ? 21.430 1.568 -10.173 1.00 88.12 199 PRO A N 1
ATOM 1534 C CA . PRO A 1 199 ? 20.859 2.854 -10.572 1.00 88.12 199 PRO A CA 1
ATOM 1535 C C . PRO A 1 199 ? 20.276 2.864 -11.995 1.00 88.12 199 PRO A C 1
ATOM 1537 O O . PRO A 1 199 ? 19.278 3.555 -12.226 1.00 88.12 199 PRO A O 1
ATOM 1540 N N . ASP A 1 200 ? 20.871 2.097 -12.915 1.00 92.06 200 ASP A N 1
ATOM 1541 C CA . ASP A 1 200 ? 20.472 2.008 -14.322 1.00 92.06 200 ASP A CA 1
ATOM 1542 C C . ASP A 1 200 ? 19.080 1.403 -14.493 1.00 92.06 200 ASP A C 1
ATOM 1544 O O . ASP A 1 200 ? 18.302 1.926 -15.290 1.00 92.06 200 ASP A O 1
ATOM 1548 N N . ASP A 1 201 ? 18.705 0.408 -13.685 1.00 95.81 201 ASP A N 1
ATOM 1549 C CA . ASP A 1 201 ? 17.350 -0.166 -13.699 1.00 95.81 201 ASP A CA 1
ATOM 1550 C C . ASP A 1 201 ? 16.288 0.907 -13.447 1.00 95.81 201 ASP A C 1
ATOM 1552 O O . ASP A 1 201 ? 15.235 0.938 -14.083 1.00 95.81 201 ASP A O 1
ATOM 1556 N N . PHE A 1 202 ? 16.595 1.865 -12.569 1.00 94.69 202 PHE A N 1
ATOM 1557 C CA . PHE A 1 202 ? 15.694 2.970 -12.273 1.00 94.69 202 PHE A CA 1
ATOM 1558 C C . PHE A 1 202 ? 15.718 4.068 -13.352 1.00 94.69 202 PHE A C 1
ATOM 1560 O O . PHE A 1 202 ? 14.728 4.780 -13.511 1.00 94.69 202 PHE A O 1
ATOM 1567 N N . TYR A 1 203 ? 16.821 4.253 -14.093 1.00 91.69 203 TYR A N 1
ATOM 1568 C CA . TYR A 1 203 ? 16.877 5.235 -15.195 1.00 91.69 203 TYR A CA 1
ATOM 1569 C C . TYR A 1 203 ? 16.055 4.787 -16.411 1.00 91.69 203 TYR A C 1
ATOM 1571 O O . TYR A 1 203 ? 15.766 5.609 -17.277 1.00 91.69 203 TYR A O 1
ATOM 1579 N N . GLN A 1 204 ? 15.641 3.518 -16.465 1.00 93.81 204 GLN A N 1
ATOM 1580 C CA . GLN A 1 204 ? 14.807 2.993 -17.543 1.00 93.81 204 GLN A CA 1
ATOM 1581 C C . GLN A 1 204 ? 13.333 3.416 -17.443 1.00 93.81 204 GLN A C 1
ATOM 1583 O O . GLN A 1 204 ? 12.612 3.276 -18.432 1.00 93.81 204 GLN A O 1
ATOM 1588 N N . PHE A 1 205 ? 12.859 3.919 -16.298 1.00 95.94 205 PHE A N 1
ATOM 1589 C CA . PHE A 1 205 ? 11.479 4.398 -16.150 1.00 95.94 205 PHE A CA 1
ATOM 1590 C C . PHE A 1 205 ? 11.263 5.722 -16.888 1.00 95.94 205 PHE A C 1
ATOM 1592 O O . PHE A 1 205 ? 12.104 6.619 -16.842 1.00 95.94 205 PHE A O 1
ATOM 1599 N N . SER A 1 206 ? 10.117 5.854 -17.557 1.00 94.12 206 SER A N 1
ATOM 1600 C CA . SER A 1 206 ? 9.835 6.999 -18.432 1.00 94.12 206 SER A CA 1
ATOM 1601 C C . SER A 1 206 ? 9.500 8.288 -17.677 1.00 94.12 206 SER A C 1
ATOM 1603 O O . SER A 1 206 ? 9.678 9.384 -18.210 1.00 94.12 206 SER A O 1
ATOM 1605 N N . THR A 1 207 ? 9.032 8.172 -16.431 1.00 91.31 207 THR A N 1
ATOM 1606 C CA . THR A 1 207 ? 8.661 9.315 -15.591 1.00 91.31 207 THR A CA 1
ATOM 1607 C C . THR A 1 207 ? 9.311 9.253 -14.216 1.00 91.31 207 THR A C 1
ATOM 1609 O O . THR A 1 207 ? 9.504 8.183 -13.634 1.00 91.31 207 THR A O 1
ATOM 1612 N N . ASP A 1 208 ? 9.561 10.429 -13.642 1.00 91.94 208 ASP A N 1
ATOM 1613 C CA . ASP A 1 208 ? 10.061 10.560 -12.274 1.00 91.94 208 ASP A CA 1
ATOM 1614 C C . ASP A 1 208 ? 9.112 9.932 -11.240 1.00 91.94 208 ASP A C 1
ATOM 1616 O O . ASP A 1 208 ? 9.560 9.367 -10.241 1.00 91.94 208 ASP A O 1
ATOM 1620 N N . LYS A 1 209 ? 7.799 9.973 -11.502 1.00 89.88 209 LYS A N 1
ATOM 1621 C CA . LYS A 1 209 ? 6.778 9.332 -10.666 1.00 89.88 209 LYS A CA 1
ATOM 1622 C C . LYS A 1 209 ? 6.904 7.808 -10.694 1.00 89.88 209 LYS A C 1
ATOM 1624 O O . LYS A 1 209 ? 6.951 7.194 -9.631 1.00 89.88 209 LYS A O 1
ATOM 1629 N N . ALA A 1 210 ? 6.996 7.206 -11.882 1.00 92.31 210 ALA A N 1
ATOM 1630 C CA . ALA A 1 210 ? 7.166 5.759 -12.022 1.00 92.31 210 ALA A CA 1
ATOM 1631 C C . ALA A 1 210 ? 8.473 5.284 -11.376 1.00 92.31 210 ALA A C 1
ATOM 1633 O O . ALA A 1 210 ? 8.505 4.271 -10.678 1.00 92.31 210 ALA A O 1
ATOM 1634 N N . ARG A 1 211 ? 9.537 6.075 -11.517 1.00 94.75 211 ARG A N 1
ATOM 1635 C CA . ARG A 1 211 ? 10.818 5.797 -10.876 1.00 94.75 211 ARG A CA 1
ATOM 1636 C C . ARG A 1 211 ? 10.755 5.848 -9.351 1.00 94.75 211 ARG A C 1
ATOM 1638 O O . ARG A 1 211 ? 11.270 4.950 -8.688 1.00 94.75 211 ARG A O 1
ATOM 1645 N N . LEU A 1 212 ? 10.126 6.880 -8.785 1.00 92.81 212 LEU A N 1
ATOM 1646 C CA . LEU A 1 212 ? 9.914 6.967 -7.340 1.00 92.81 212 LEU A CA 1
ATOM 1647 C C . LEU A 1 212 ? 9.081 5.778 -6.842 1.00 92.81 212 LEU A C 1
ATOM 1649 O O . LEU A 1 212 ? 9.444 5.161 -5.842 1.00 92.81 212 LEU A O 1
ATOM 1653 N N . LYS A 1 213 ? 8.014 5.413 -7.567 1.00 92.00 213 LYS A N 1
ATOM 1654 C CA . LYS A 1 213 ? 7.208 4.223 -7.264 1.00 92.00 213 LYS A CA 1
ATOM 1655 C C . LYS A 1 213 ? 8.076 2.964 -7.215 1.00 92.00 213 LYS A C 1
ATOM 1657 O O . LYS A 1 213 ? 7.970 2.210 -6.253 1.00 92.00 213 LYS A O 1
ATOM 1662 N N . ALA A 1 214 ? 8.964 2.765 -8.189 1.00 95.06 214 ALA A N 1
ATOM 1663 C CA . ALA A 1 214 ? 9.847 1.602 -8.228 1.00 95.06 214 ALA A CA 1
ATOM 1664 C C . ALA A 1 214 ? 10.734 1.487 -6.977 1.00 95.06 214 ALA A C 1
ATOM 1666 O O . ALA A 1 214 ? 10.776 0.422 -6.361 1.00 95.06 214 ALA A O 1
ATOM 1667 N N . TYR A 1 215 ? 11.370 2.582 -6.538 1.00 93.62 215 TYR A N 1
ATOM 1668 C CA . TYR A 1 215 ? 12.148 2.571 -5.292 1.00 93.62 215 TYR A CA 1
ATOM 1669 C C . TYR A 1 215 ? 11.301 2.172 -4.078 1.00 93.62 215 TYR A C 1
ATOM 1671 O O . TYR A 1 215 ? 11.732 1.358 -3.262 1.00 93.62 215 TYR A O 1
ATOM 1679 N N . LEU A 1 216 ? 10.094 2.729 -3.951 1.00 91.38 216 LEU A N 1
ATOM 1680 C CA . LEU A 1 216 ? 9.227 2.493 -2.793 1.00 91.38 216 LEU A CA 1
ATOM 1681 C C . LEU A 1 216 ? 8.626 1.083 -2.781 1.00 91.38 216 LEU A C 1
ATOM 1683 O O . LEU A 1 216 ? 8.496 0.482 -1.714 1.00 91.38 216 LEU A O 1
ATOM 1687 N N . VAL A 1 217 ? 8.303 0.534 -3.953 1.00 92.06 217 VAL A N 1
ATOM 1688 C CA . VAL A 1 217 ? 7.855 -0.856 -4.105 1.00 92.06 217 VAL A CA 1
ATOM 1689 C C . VAL A 1 217 ? 8.957 -1.822 -3.674 1.00 92.06 217 VAL A C 1
ATOM 1691 O O . VAL A 1 217 ? 8.703 -2.714 -2.865 1.00 92.06 217 VAL A O 1
ATOM 1694 N N . LEU A 1 218 ? 10.194 -1.611 -4.132 1.00 92.88 218 LEU A N 1
ATOM 1695 C CA . LEU A 1 218 ? 11.321 -2.456 -3.735 1.00 92.88 218 LEU A CA 1
ATOM 1696 C C . LEU A 1 218 ? 11.670 -2.294 -2.252 1.00 92.88 218 LEU A C 1
ATOM 1698 O O . LEU A 1 218 ? 11.908 -3.289 -1.571 1.00 92.88 218 LEU A O 1
ATOM 1702 N N . ALA A 1 219 ? 11.620 -1.073 -1.712 1.00 89.25 219 ALA A N 1
ATOM 1703 C CA . ALA A 1 219 ? 11.767 -0.847 -0.275 1.00 89.25 219 ALA A CA 1
ATOM 1704 C C . ALA A 1 219 ? 10.714 -1.634 0.527 1.00 89.25 219 ALA A C 1
ATOM 1706 O O . ALA A 1 219 ? 11.042 -2.258 1.536 1.00 89.25 219 ALA A O 1
ATOM 1707 N N . ARG A 1 220 ? 9.454 -1.655 0.071 1.00 86.38 220 ARG A N 1
ATOM 1708 C CA . ARG A 1 220 ? 8.378 -2.415 0.725 1.00 86.38 220 ARG A CA 1
ATOM 1709 C C . ARG A 1 220 ? 8.629 -3.921 0.652 1.00 86.38 220 ARG A C 1
ATOM 1711 O O . ARG A 1 220 ? 8.480 -4.601 1.665 1.00 86.38 220 ARG A O 1
ATOM 1718 N N . TYR A 1 221 ? 9.066 -4.429 -0.498 1.00 87.62 221 TYR A N 1
ATOM 1719 C CA . TYR A 1 221 ? 9.466 -5.829 -0.635 1.00 87.62 221 TYR A CA 1
ATOM 1720 C C . TYR A 1 221 ? 10.570 -6.203 0.368 1.00 87.62 221 TYR A C 1
ATOM 1722 O O . TYR A 1 221 ? 10.403 -7.135 1.156 1.00 87.62 221 TYR A O 1
ATOM 1730 N N . TYR A 1 222 ? 11.660 -5.430 0.419 1.00 88.06 222 TYR A N 1
ATOM 1731 C CA . TYR A 1 222 ? 12.762 -5.690 1.347 1.00 88.06 222 TYR A CA 1
ATOM 1732 C C . TYR A 1 222 ? 12.336 -5.614 2.816 1.00 88.06 222 TYR A C 1
ATOM 1734 O O . TYR A 1 222 ? 12.831 -6.391 3.635 1.00 88.06 222 TYR A O 1
ATOM 1742 N N . ARG A 1 223 ? 11.385 -4.733 3.155 1.00 84.38 223 ARG A N 1
ATOM 1743 C CA . ARG A 1 223 ? 10.793 -4.672 4.498 1.00 84.38 223 ARG A CA 1
ATOM 1744 C C . ARG A 1 223 ? 10.064 -5.971 4.834 1.00 84.38 223 ARG A C 1
ATOM 1746 O O . ARG A 1 223 ? 10.270 -6.503 5.923 1.00 84.38 223 ARG A O 1
ATOM 1753 N N . ASN A 1 224 ? 9.253 -6.494 3.914 1.00 80.06 224 ASN A N 1
ATOM 1754 C CA . ASN A 1 224 ? 8.464 -7.709 4.138 1.00 80.06 224 ASN A CA 1
ATOM 1755 C C . ASN A 1 224 ? 9.340 -8.931 4.438 1.00 80.06 224 ASN A C 1
ATOM 1757 O O . ASN A 1 224 ? 8.983 -9.732 5.300 1.00 80.06 224 ASN A O 1
ATOM 1761 N N . ILE A 1 225 ? 10.507 -9.032 3.795 1.00 85.00 225 ILE A N 1
ATOM 1762 C CA . ILE A 1 225 ? 11.474 -10.116 4.027 1.00 85.00 225 ILE A CA 1
ATOM 1763 C C . ILE A 1 225 ? 12.497 -9.807 5.139 1.00 85.00 225 ILE A C 1
ATOM 1765 O O . ILE A 1 225 ? 13.447 -10.560 5.336 1.00 85.00 225 ILE A O 1
ATOM 1769 N N . GLY A 1 226 ? 12.341 -8.693 5.863 1.00 84.12 226 GLY A N 1
ATOM 1770 C CA . GLY A 1 226 ? 13.197 -8.326 6.997 1.00 84.12 226 GLY A CA 1
ATOM 1771 C C . GLY A 1 226 ? 14.584 -7.779 6.633 1.00 84.12 226 GLY A C 1
ATOM 1772 O O . GLY A 1 226 ? 15.427 -7.615 7.518 1.00 84.12 226 GLY A O 1
ATOM 1773 N N . ASN A 1 227 ? 14.843 -7.446 5.366 1.00 87.75 227 ASN A N 1
ATOM 1774 C CA . ASN A 1 227 ? 16.129 -6.914 4.918 1.00 87.75 227 ASN A CA 1
ATOM 1775 C C . ASN A 1 227 ? 16.231 -5.396 5.153 1.00 87.75 227 ASN A C 1
ATOM 1777 O O . ASN A 1 227 ? 16.120 -4.582 4.234 1.00 87.75 227 ASN A O 1
ATOM 1781 N N . LYS A 1 228 ? 16.473 -5.009 6.411 1.00 85.56 228 LYS A N 1
ATOM 1782 C CA . LYS A 1 228 ? 16.542 -3.601 6.845 1.00 85.56 228 LYS A CA 1
ATOM 1783 C C . LYS A 1 228 ? 17.598 -2.775 6.101 1.00 85.56 228 LYS A C 1
ATOM 1785 O O . LYS A 1 228 ? 17.372 -1.597 5.839 1.00 85.56 228 LYS A O 1
ATOM 1790 N N . SER A 1 229 ? 18.734 -3.381 5.747 1.00 84.69 229 SER A N 1
ATOM 1791 C CA . SER A 1 229 ? 19.805 -2.692 5.013 1.00 84.69 229 SER A CA 1
ATOM 1792 C C . SER A 1 229 ? 19.330 -2.252 3.628 1.00 84.69 229 SER A C 1
ATOM 1794 O O . SER A 1 229 ? 19.529 -1.101 3.240 1.00 84.69 229 SER A O 1
ATOM 1796 N N . MET A 1 230 ? 18.615 -3.131 2.924 1.00 89.69 230 MET A N 1
ATOM 1797 C CA . MET A 1 230 ? 18.077 -2.815 1.604 1.00 89.69 230 MET A CA 1
ATOM 1798 C C . MET A 1 230 ? 16.907 -1.841 1.645 1.00 89.69 230 MET A C 1
ATOM 1800 O O . MET A 1 230 ? 16.829 -0.966 0.784 1.00 89.69 230 MET A O 1
ATOM 1804 N N . VAL A 1 231 ? 16.050 -1.917 2.669 1.00 86.88 231 VAL A N 1
ATOM 1805 C CA . VAL A 1 231 ? 15.042 -0.873 2.918 1.00 86.88 231 VAL A CA 1
ATOM 1806 C C . VAL A 1 231 ? 15.725 0.490 3.015 1.00 86.88 231 VAL A C 1
ATOM 1808 O O . VAL A 1 231 ? 15.356 1.419 2.298 1.00 86.88 231 VAL A O 1
ATOM 1811 N N . ALA A 1 232 ? 16.766 0.593 3.846 1.00 82.56 232 ALA A N 1
ATOM 1812 C CA . ALA A 1 232 ? 17.495 1.837 4.032 1.00 82.56 232 ALA A CA 1
ATOM 1813 C C . ALA A 1 232 ? 18.130 2.342 2.734 1.00 82.56 232 ALA A C 1
ATOM 1815 O O . ALA A 1 232 ? 17.979 3.515 2.398 1.00 82.56 232 ALA A O 1
ATOM 1816 N N . SER A 1 233 ? 18.783 1.454 1.982 1.00 85.81 233 SER A N 1
ATOM 1817 C CA . SER A 1 233 ? 19.394 1.792 0.695 1.00 85.81 233 SER A CA 1
ATOM 1818 C C . SER A 1 233 ? 18.370 2.361 -0.295 1.00 85.81 233 SER A C 1
ATOM 1820 O O . SER A 1 233 ? 18.568 3.460 -0.814 1.00 85.81 233 SER A O 1
ATOM 1822 N N . MET A 1 234 ? 17.238 1.677 -0.496 1.00 90.94 234 MET A N 1
ATOM 1823 C CA . MET A 1 234 ? 16.200 2.120 -1.434 1.00 90.94 234 MET A CA 1
ATOM 1824 C C . MET A 1 234 ? 15.583 3.464 -1.032 1.00 90.94 234 MET A C 1
ATOM 1826 O O . MET A 1 234 ? 15.358 4.316 -1.891 1.00 90.94 234 MET A O 1
ATOM 1830 N N . LEU A 1 235 ? 15.349 3.693 0.264 1.00 87.19 235 LEU A N 1
ATOM 1831 C CA . LEU A 1 235 ? 14.802 4.962 0.755 1.00 87.19 235 LEU A CA 1
ATOM 1832 C C . LEU A 1 235 ? 15.801 6.120 0.653 1.00 87.19 235 LEU A C 1
ATOM 1834 O O . LEU A 1 235 ? 15.403 7.233 0.308 1.00 87.19 235 LEU A O 1
ATOM 1838 N N . VAL A 1 236 ? 17.089 5.876 0.916 1.00 83.31 236 VAL A N 1
ATOM 1839 C CA . VAL A 1 236 ? 18.150 6.880 0.728 1.00 83.31 236 VAL A CA 1
ATOM 1840 C C . VAL A 1 236 ? 18.234 7.293 -0.738 1.00 83.31 236 VAL A C 1
ATOM 1842 O O . VAL A 1 236 ? 18.251 8.487 -1.035 1.00 83.31 236 VAL A O 1
ATOM 1845 N N . GLU A 1 237 ? 18.246 6.330 -1.659 1.00 87.31 237 GLU A N 1
ATOM 1846 C CA . GLU A 1 237 ? 18.309 6.613 -3.094 1.00 87.31 237 GLU A CA 1
ATOM 1847 C C . GLU A 1 237 ? 17.040 7.322 -3.597 1.00 87.31 237 GLU A C 1
ATOM 1849 O O . GLU A 1 237 ? 17.146 8.320 -4.312 1.00 87.31 237 GLU A O 1
ATOM 1854 N N . ALA A 1 238 ? 15.849 6.914 -3.143 1.00 89.38 238 ALA A N 1
ATOM 1855 C CA . ALA A 1 238 ? 14.595 7.618 -3.432 1.00 89.38 238 ALA A CA 1
ATOM 1856 C C . ALA A 1 238 ? 14.616 9.078 -2.940 1.00 89.38 238 ALA A C 1
ATOM 1858 O O . ALA A 1 238 ? 14.206 10.000 -3.652 1.00 89.38 238 ALA A O 1
ATOM 1859 N N . SER A 1 239 ? 15.122 9.302 -1.725 1.00 84.00 239 SER A N 1
ATOM 1860 C CA . SER A 1 239 ? 15.235 10.633 -1.120 1.00 84.00 239 SER A CA 1
ATOM 1861 C C . SER A 1 239 ? 16.216 11.509 -1.905 1.00 84.00 239 SER A C 1
ATOM 1863 O O . SER A 1 239 ? 15.866 12.609 -2.331 1.00 84.00 239 SER A O 1
ATOM 1865 N N . ARG A 1 240 ? 17.408 10.990 -2.229 1.00 83.44 240 ARG A N 1
ATOM 1866 C CA . ARG A 1 240 ? 18.393 11.688 -3.074 1.00 83.44 240 ARG A CA 1
ATOM 1867 C C . ARG A 1 240 ? 17.838 12.013 -4.454 1.00 83.44 240 ARG A C 1
ATOM 1869 O O . ARG A 1 240 ? 18.063 13.109 -4.957 1.00 83.44 240 ARG A O 1
ATOM 1876 N N . PHE A 1 241 ? 17.121 11.075 -5.072 1.00 87.69 241 PHE A N 1
ATOM 1877 C CA . PHE A 1 241 ? 16.524 11.261 -6.390 1.00 87.69 241 PHE A CA 1
ATOM 1878 C C . PHE A 1 241 ? 15.527 12.427 -6.408 1.00 87.69 241 PHE A C 1
ATOM 1880 O O . PHE A 1 241 ? 15.624 13.288 -7.281 1.00 87.69 241 PHE A O 1
ATOM 1887 N N . THR A 1 242 ? 14.637 12.505 -5.416 1.00 86.00 242 THR A N 1
ATOM 1888 C CA . THR A 1 242 ? 13.612 13.565 -5.334 1.00 86.00 242 THR A CA 1
ATOM 1889 C C . THR A 1 242 ? 14.178 14.941 -4.962 1.00 86.00 242 THR A C 1
ATOM 1891 O O . THR A 1 242 ? 13.525 15.956 -5.192 1.00 86.00 242 THR A O 1
ATOM 1894 N N . GLN A 1 243 ? 15.405 15.003 -4.435 1.00 82.62 243 GLN A N 1
ATOM 1895 C CA . GLN A 1 243 ? 16.116 16.248 -4.116 1.00 82.62 243 GLN A CA 1
ATOM 1896 C C . GLN A 1 243 ? 16.920 16.829 -5.292 1.00 82.62 243 GLN A C 1
ATOM 1898 O O . GLN A 1 243 ? 17.423 17.950 -5.195 1.00 82.62 243 GLN A O 1
ATOM 1903 N N . LYS A 1 244 ? 17.070 16.099 -6.407 1.00 84.00 244 LYS A N 1
ATOM 1904 C CA . LYS A 1 244 ? 17.811 16.594 -7.578 1.00 84.00 244 LYS A CA 1
ATOM 1905 C C . LYS A 1 244 ? 17.092 17.784 -8.211 1.00 84.00 244 LYS A C 1
ATOM 1907 O O . LYS A 1 244 ? 15.883 17.750 -8.408 1.00 84.00 244 LYS A O 1
ATOM 1912 N N . ALA A 1 245 ? 17.853 18.784 -8.658 1.00 82.31 245 ALA A N 1
ATOM 1913 C CA . ALA A 1 245 ? 17.306 19.938 -9.383 1.00 82.31 245 ALA A CA 1
ATOM 1914 C C . ALA A 1 245 ? 16.568 19.555 -10.683 1.00 82.31 245 ALA A C 1
ATOM 1916 O O . ALA A 1 245 ? 15.708 20.295 -11.147 1.00 82.31 245 ALA A O 1
ATOM 1917 N N . SER A 1 246 ? 16.900 18.401 -11.270 1.00 84.62 246 SER A N 1
ATOM 1918 C CA . SER A 1 246 ? 16.267 17.876 -12.483 1.00 84.62 246 SER A CA 1
ATOM 1919 C C . SER A 1 246 ? 14.946 17.140 -12.237 1.00 84.62 246 SER A C 1
ATOM 1921 O O . SER A 1 246 ? 14.308 16.748 -13.211 1.00 84.62 246 SER A O 1
ATOM 1923 N N . PHE A 1 247 ? 14.567 16.894 -10.978 1.00 86.69 247 PHE A N 1
ATOM 1924 C CA . PHE A 1 247 ? 13.335 16.188 -10.633 1.00 86.69 247 PHE A CA 1
ATOM 1925 C C . PHE A 1 247 ? 12.111 17.057 -10.952 1.00 86.69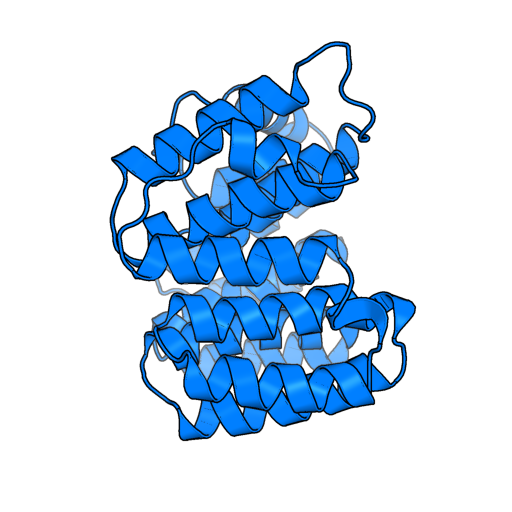 247 PHE A C 1
ATOM 1927 O O . PHE A 1 247 ? 12.024 18.209 -10.528 1.00 86.69 247 PHE A O 1
ATOM 1934 N N . LYS A 1 248 ? 11.161 16.500 -11.704 1.00 87.31 248 LYS A N 1
ATOM 1935 C CA . LYS A 1 248 ? 9.982 17.196 -12.241 1.00 87.31 248 LYS A CA 1
ATOM 1936 C C . LYS A 1 248 ? 8.690 16.925 -11.466 1.00 87.31 248 LYS A C 1
ATOM 1938 O O . LYS A 1 248 ? 7.677 17.551 -11.764 1.00 87.31 248 LYS A O 1
ATOM 1943 N N . GLY A 1 249 ? 8.690 15.990 -10.515 1.00 81.12 249 GLY A N 1
ATOM 1944 C CA . GLY A 1 249 ? 7.504 15.667 -9.715 1.00 81.12 249 GLY A CA 1
ATOM 1945 C C . GLY A 1 249 ? 7.153 16.754 -8.693 1.00 81.12 249 GLY A C 1
ATOM 1946 O O . GLY A 1 249 ? 8.015 17.508 -8.235 1.00 81.12 249 GLY A O 1
ATOM 1947 N N . ASN A 1 250 ? 5.883 16.823 -8.288 1.00 83.44 250 ASN A N 1
ATOM 1948 C CA . ASN A 1 250 ? 5.452 17.773 -7.264 1.00 83.44 250 ASN A CA 1
ATOM 1949 C C . ASN A 1 250 ? 5.832 17.271 -5.855 1.00 83.44 250 ASN A C 1
ATOM 1951 O O . ASN A 1 250 ? 5.648 16.101 -5.521 1.00 83.44 250 ASN A O 1
ATOM 1955 N N . ARG A 1 251 ? 6.293 18.174 -4.979 1.00 77.62 251 ARG A N 1
ATOM 1956 C CA . ARG A 1 251 ? 6.602 17.887 -3.565 1.00 77.62 251 ARG A CA 1
ATOM 1957 C C . ARG A 1 251 ? 5.439 17.243 -2.806 1.00 77.62 251 ARG A C 1
ATOM 1959 O O . ARG A 1 251 ? 5.671 16.374 -1.970 1.00 77.62 251 ARG A O 1
ATOM 1966 N N . THR A 1 252 ? 4.197 17.632 -3.095 1.00 76.81 252 THR A N 1
ATOM 1967 C CA . THR A 1 252 ? 3.015 17.030 -2.453 1.00 76.81 252 THR A CA 1
ATOM 1968 C C . THR A 1 252 ? 2.842 15.563 -2.842 1.00 76.81 252 THR A C 1
ATOM 1970 O O . THR A 1 252 ? 2.503 14.744 -1.987 1.00 76.81 252 THR A O 1
ATOM 1973 N N . GLU A 1 253 ? 3.111 15.219 -4.102 1.00 79.88 253 GLU A N 1
ATOM 1974 C CA . GLU A 1 253 ? 3.055 13.838 -4.589 1.00 79.88 253 GLU A CA 1
ATOM 1975 C C . GLU A 1 253 ? 4.177 13.010 -3.971 1.00 79.88 253 GLU A C 1
ATOM 1977 O O . GLU A 1 253 ? 3.913 11.934 -3.451 1.00 79.88 253 GLU A O 1
ATOM 1982 N N . VAL A 1 254 ? 5.401 13.547 -3.923 1.00 82.81 254 VAL A N 1
ATOM 1983 C CA . VAL A 1 254 ? 6.540 12.895 -3.258 1.00 82.81 254 VAL A CA 1
ATOM 1984 C C . VAL A 1 254 ? 6.216 12.576 -1.800 1.00 82.81 254 VAL A C 1
ATOM 1986 O O . VAL A 1 254 ? 6.358 11.432 -1.371 1.00 82.81 254 VAL A O 1
ATOM 1989 N N . ALA A 1 255 ? 5.734 13.568 -1.046 1.00 76.00 255 ALA A N 1
ATOM 1990 C CA . ALA A 1 255 ? 5.354 13.377 0.349 1.00 76.00 255 ALA A CA 1
ATOM 1991 C C . ALA A 1 255 ? 4.254 12.316 0.495 1.00 76.00 255 ALA A C 1
ATOM 1993 O O . ALA A 1 255 ? 4.308 11.502 1.412 1.00 76.00 255 ALA A O 1
ATOM 1994 N N . SER A 1 256 ? 3.279 12.299 -0.415 1.00 79.50 256 SER A N 1
ATOM 1995 C CA . SER A 1 256 ? 2.198 11.308 -0.402 1.00 79.50 256 SER A CA 1
ATOM 1996 C C . SER A 1 256 ? 2.717 9.899 -0.690 1.00 79.50 256 SER A C 1
ATOM 1998 O O . SER A 1 256 ? 2.376 8.981 0.047 1.00 79.50 256 SER A O 1
ATOM 2000 N N . SER A 1 257 ? 3.620 9.730 -1.658 1.00 83.69 257 SER A N 1
ATOM 2001 C CA . SER A 1 257 ? 4.240 8.434 -1.956 1.00 83.69 257 SER A CA 1
ATOM 2002 C C . SER A 1 257 ? 5.043 7.890 -0.771 1.00 83.69 257 SER A C 1
ATOM 2004 O O . SER A 1 257 ? 4.928 6.714 -0.428 1.00 83.69 257 SER A O 1
ATOM 2006 N N . PHE A 1 258 ? 5.815 8.740 -0.085 1.00 81.56 258 PHE A N 1
ATOM 2007 C CA . PHE A 1 258 ? 6.500 8.333 1.146 1.00 81.56 258 PHE A CA 1
ATOM 2008 C C . PHE A 1 258 ? 5.516 8.017 2.285 1.00 81.56 258 PHE A C 1
ATOM 2010 O O . PHE A 1 258 ? 5.730 7.050 3.015 1.00 81.56 258 PHE A O 1
ATOM 2017 N N . ALA A 1 259 ? 4.413 8.763 2.414 1.00 76.06 259 ALA A N 1
ATOM 2018 C CA . ALA A 1 259 ? 3.344 8.447 3.365 1.00 76.06 259 ALA A CA 1
ATOM 2019 C C . ALA A 1 259 ? 2.752 7.056 3.113 1.00 76.06 259 ALA A C 1
ATOM 2021 O O . ALA A 1 259 ? 2.572 6.268 4.038 1.00 76.06 259 ALA A O 1
ATOM 2022 N N . ASP A 1 260 ? 2.487 6.738 1.847 1.00 79.50 260 ASP A N 1
ATOM 2023 C CA . ASP A 1 260 ? 1.944 5.449 1.428 1.00 79.50 260 ASP A CA 1
ATOM 2024 C C . ASP A 1 260 ? 2.948 4.309 1.583 1.00 79.50 260 ASP A C 1
ATOM 2026 O O . ASP A 1 260 ? 2.559 3.158 1.745 1.00 79.50 260 ASP A O 1
ATOM 2030 N N . PHE A 1 261 ? 4.249 4.584 1.589 1.00 81.19 261 PHE A N 1
ATOM 2031 C CA . PHE A 1 261 ? 5.243 3.600 2.007 1.00 81.19 261 PHE A CA 1
ATOM 2032 C C . PHE A 1 261 ? 5.189 3.332 3.525 1.00 81.19 261 PHE A C 1
ATOM 2034 O O . PHE A 1 261 ? 5.289 2.179 3.956 1.00 81.19 261 PHE A O 1
ATOM 2041 N N . LEU A 1 262 ? 4.998 4.374 4.337 1.00 73.75 262 LEU A N 1
ATOM 2042 C CA . LEU A 1 262 ? 4.933 4.287 5.803 1.00 73.75 262 LEU A CA 1
ATOM 2043 C C . LEU A 1 262 ? 3.623 3.671 6.320 1.00 73.75 262 LEU A C 1
ATOM 2045 O O . LEU A 1 262 ? 3.645 2.983 7.334 1.00 73.75 262 LEU A O 1
ATOM 2049 N N . ARG A 1 263 ? 2.520 3.829 5.574 1.00 67.75 263 ARG A N 1
ATOM 2050 C CA . ARG A 1 263 ? 1.207 3.182 5.785 1.00 67.75 263 ARG A CA 1
ATOM 2051 C C . ARG A 1 263 ? 1.305 1.670 6.041 1.00 67.75 263 ARG A C 1
ATOM 2053 O O . ARG A 1 263 ? 0.433 1.140 6.705 1.00 67.75 263 ARG A O 1
ATOM 2060 N N . TYR A 1 264 ? 2.340 0.994 5.536 1.00 60.84 264 TYR A N 1
ATOM 2061 C CA . TYR A 1 264 ? 2.541 -0.459 5.652 1.00 60.84 264 TYR A CA 1
ATOM 2062 C C . TYR A 1 264 ? 3.730 -0.834 6.560 1.00 60.84 264 TYR A C 1
ATOM 2064 O O . TYR A 1 264 ? 4.418 -1.828 6.313 1.00 60.84 264 TYR A O 1
ATOM 2072 N N . ALA A 1 265 ? 4.064 -0.007 7.554 1.00 52.34 265 ALA A N 1
ATOM 2073 C CA . ALA A 1 265 ? 5.110 -0.318 8.528 1.00 52.34 265 ALA A CA 1
ATOM 2074 C C . ALA A 1 265 ? 4.557 -1.227 9.643 1.00 52.34 265 ALA A C 1
ATOM 2076 O O . ALA A 1 265 ? 3.589 -0.856 10.309 1.00 52.34 265 ALA A O 1
ATOM 2077 N N . LYS A 1 266 ? 5.175 -2.407 9.811 1.00 47.16 266 LYS A N 1
ATOM 2078 C CA . LYS A 1 266 ? 4.971 -3.294 10.968 1.00 47.16 266 LYS A CA 1
ATOM 2079 C C . LYS A 1 266 ? 5.467 -2.618 12.242 1.00 47.16 266 LYS A C 1
ATOM 2081 O O . LYS A 1 266 ? 6.610 -2.111 12.196 1.00 47.16 266 LYS A O 1
#

pLDDT: mean 87.18, std 11.57, range [47.16, 97.44]

Secondary structure (DSSP, 8-state):
-HHHHHHHHHH-S-S-GGGHHHHHHHHHHTTSHHHHHHHHHHHHHHHHHTT-HHHHHHHHHT---HHHHHHHHHHHHHHHHHTT-HHHHHHHHHHHHHH-HHHHHHHHHHHHHHHHHHT-HHHHHHHHHHHHHHHTT-HHHHHHHHHHHHHHHHHTT-HHHHHHHHHHHHHH-GGGG-HHHHHHHHHHHHHHTT----HHHHHTSSSHHHHHHHHHHHHHHHHHTT-HHHHHHHHHHHHHHHTSTT--S-HHHHHHHHHHHHTT--

Radius of gyration: 17.95 Å; chains: 1; bounding box: 42×42×43 Å

Sequence (266 aa):
MWKATAAVRIAGTNEPEALRALQNDAERFACTAQGFYWEQASEAVQEAKAGRFDQALTSISQIEDRDARDFSLSQLVQVSSEAKNDRALAQTMDALSKDNERAYMDALLIRLQVLLNQGDLERSTALQNHLLDYFAKDPSTGTEPASDMVISYLSNGLKLDARDFLAKASSEIPGVTSADNLKLFNLVGQVIEGYYPTPDDFYQFSTDKARLKAYLVLARYYRNIGNKSMVASMLVEASRFTQKASFKGNRTEVASSFADFLRYAK

Organism: Pseudomonas nitroreducens (NCBI:txid46680)

Foldseek 3Di:
DLLLLLLDLLQDPPADPLCVVSPVVNVVLCPDPSVVLSVLLSVLLVCVLVVNLVSSLVSLVPRPDPVSSLLSLLLQCLSCLLVVVVPSNVVSLVVCVVPPVVSSLVSLLSSLLSCLLVVVVVVNVVSLVVSLVVLLVPLVRSLVSLLSSLLSCLLSVNPVVSVVSLVVSCVSRVSVPPPLSVLLSVVSNVVVVVDDDDPVSLVPHPALLSSLLSLLSQLLSCVSVVNSVSVNVSSNVSSVSCPDPPHDDDPVSSSVSSSVSSSPRD